Protein AF-A0A7X7BFP9-F1 (afdb_monomer_lite)

Radius of gyration: 28.78 Å; chains: 1; bounding box: 60×106×55 Å

pLDDT: mean 71.13, std 17.71, range [23.06, 93.94]

Sequence (339 aa):
MKKYRIKKRRKAIKVNTIFFVILILLIAISIGYSFYSISLNINGNVKVETGKSIAYWKKISQWDNEGIYYYQIELTVNNLDGNISNWDLAIDVPPYLSQANTQAWGSSENTVDEYNSFDRLNMKSYGWNGTVANEGNLQQTIIFAFTQNVDFKLLHVFLNDKLTKKIVELKDGENLEEKIEGNKDPEENVISNVVNSVENNQNTSGEIIPDEPIPENSNSETTWKITNEWINNTEYGCAIELKINNLDGNISNWTISLDVPLSLNKDSIDAWGSSSTTVEEHNTFYRVTITSYSWNGTVANGAELTQSLNLRFTDPDVNFNIYNILFNGKKIIEPTKTT

Foldseek 3Di:
DDDDDDDDDDPDDDVVNVVVVVVVVVVVVVVVVCVVPDQPCPDDDDRQAAFAKEKEKEWDDWDDDPQKIKTKMKIKIFAQRFKWQKKKKKWWKAAQWDQVPKDKPQFPDWDWDGDPGTIMTIGIHDNVRGIAGNRGIDIIIIMTIGSHDDPIDTPWMDIPSHTYPYYHYDDPPDDPVVVSVVSPDDPDDPDDDDDDDDDDDDDDDDDDPPPDPPFAAFPKAKEKEFPDWDFDPFKTKTKMKIKIFHARAKWQKKKKKWWKAPQWPQVDKDKPQFPDWDWDDDPGTIIIMTIHDNVPRIDGRRGMDIIMMMIMGRDRPDPIDTPWMDMPRHTYPDHHYDD

Structure (mmCIF, N/CA/C/O backbone):
data_AF-A0A7X7BFP9-F1
#
_entry.id   AF-A0A7X7BFP9-F1
#
loop_
_atom_site.group_PDB
_atom_site.id
_atom_site.type_symbol
_atom_site.label_atom_id
_atom_site.label_alt_id
_atom_site.label_comp_id
_atom_site.label_asym_id
_atom_site.label_entity_id
_atom_site.label_seq_id
_atom_site.pdbx_PDB_ins_code
_atom_site.Cartn_x
_atom_site.Cartn_y
_atom_site.Cartn_z
_atom_site.occupancy
_atom_site.B_iso_or_equiv
_atom_site.auth_seq_id
_atom_site.auth_comp_id
_atom_site.auth_asym_id
_atom_site.auth_atom_id
_atom_site.pdbx_PDB_model_num
ATOM 1 N N . MET A 1 1 ? 20.100 79.274 -26.311 1.00 44.31 1 MET A N 1
ATOM 2 C CA . MET A 1 1 ? 19.447 78.176 -25.555 1.00 44.31 1 MET A CA 1
ATOM 3 C C . MET A 1 1 ? 17.927 78.270 -25.697 1.00 44.31 1 MET A C 1
ATOM 5 O O . MET A 1 1 ? 17.341 79.201 -25.159 1.00 44.31 1 MET A O 1
ATOM 9 N N . LYS A 1 2 ? 17.275 77.357 -26.434 1.00 40.78 2 LYS A N 1
ATOM 10 C CA . LYS A 1 2 ? 15.801 77.287 -26.534 1.00 40.78 2 LYS A CA 1
ATOM 11 C C . LYS A 1 2 ? 15.263 76.309 -25.478 1.00 40.78 2 LYS A C 1
ATOM 13 O O . LYS A 1 2 ? 15.585 75.128 -25.528 1.00 40.78 2 LYS A O 1
ATOM 18 N N . LYS A 1 3 ? 14.460 76.796 -24.524 1.00 46.22 3 LYS A N 1
ATOM 19 C CA . LYS A 1 3 ? 13.755 75.966 -23.527 1.00 46.22 3 LYS A CA 1
ATOM 20 C C . LYS A 1 3 ? 12.464 75.413 -24.141 1.00 46.22 3 LYS A C 1
ATOM 22 O O . LYS A 1 3 ? 11.530 76.174 -24.380 1.00 46.22 3 LYS A O 1
ATOM 27 N N . TYR A 1 4 ? 12.388 74.102 -24.359 1.00 49.38 4 TYR A N 1
ATOM 28 C CA . TYR A 1 4 ? 11.134 73.434 -24.714 1.00 49.38 4 TYR A CA 1
ATOM 29 C C . TYR A 1 4 ? 10.287 73.209 -23.453 1.00 49.38 4 TYR A C 1
ATOM 31 O O . TYR A 1 4 ? 10.634 72.415 -22.583 1.00 49.38 4 TYR A O 1
ATOM 39 N N . ARG A 1 5 ? 9.160 73.923 -23.343 1.00 53.88 5 ARG A N 1
ATOM 40 C CA . ARG A 1 5 ? 8.102 73.645 -22.358 1.00 53.88 5 ARG A CA 1
ATOM 41 C C . ARG A 1 5 ? 7.178 72.564 -22.918 1.00 53.88 5 ARG A C 1
ATOM 43 O O . ARG A 1 5 ? 6.351 72.849 -23.781 1.00 53.88 5 ARG A O 1
ATOM 50 N N . ILE A 1 6 ? 7.272 71.344 -22.397 1.00 54.97 6 ILE A N 1
ATOM 51 C CA . ILE A 1 6 ? 6.299 70.283 -22.680 1.00 54.97 6 ILE A CA 1
ATOM 52 C C . ILE A 1 6 ? 5.045 70.549 -21.831 1.00 54.97 6 ILE A C 1
ATOM 54 O O . ILE A 1 6 ? 5.035 70.351 -20.618 1.00 54.97 6 ILE A O 1
ATOM 58 N N . LYS A 1 7 ? 3.973 71.042 -22.466 1.00 51.28 7 LYS A N 1
ATOM 59 C CA . LYS A 1 7 ? 2.640 71.172 -21.853 1.00 51.28 7 LYS A CA 1
ATOM 60 C C . LYS A 1 7 ? 2.037 69.776 -21.649 1.00 51.28 7 LYS A C 1
ATOM 62 O O . LYS A 1 7 ? 1.631 69.130 -22.612 1.00 51.28 7 LYS A O 1
ATOM 67 N N . LYS A 1 8 ? 1.921 69.332 -20.394 1.00 53.66 8 LYS A N 1
ATOM 68 C CA . LYS A 1 8 ? 1.210 68.101 -20.006 1.00 53.66 8 LYS A CA 1
ATOM 69 C C . LYS A 1 8 ? -0.303 68.304 -20.215 1.00 53.66 8 LYS A C 1
ATOM 71 O O . LYS A 1 8 ? -0.971 68.912 -19.383 1.00 53.66 8 LYS A O 1
ATOM 76 N N . ARG A 1 9 ? -0.859 67.842 -21.341 1.00 53.28 9 ARG A N 1
ATOM 77 C CA . ARG A 1 9 ? -2.318 67.808 -21.563 1.00 53.28 9 ARG A CA 1
ATOM 78 C C . ARG A 1 9 ? -2.900 66.600 -20.821 1.00 53.28 9 ARG A C 1
ATOM 80 O O . ARG A 1 9 ? -2.737 65.474 -21.279 1.00 53.28 9 ARG A O 1
ATOM 87 N N . ARG A 1 10 ? -3.587 66.815 -19.694 1.00 53.34 10 ARG A N 1
ATOM 88 C CA . ARG A 1 10 ? -4.456 65.784 -19.102 1.00 53.34 10 ARG A CA 1
ATOM 89 C C . ARG A 1 10 ? -5.719 65.703 -19.963 1.00 53.34 10 ARG A C 1
ATOM 91 O O . ARG A 1 10 ? -6.498 66.651 -19.987 1.00 53.34 10 ARG A O 1
ATOM 98 N N . LYS A 1 11 ? -5.885 64.625 -20.737 1.00 57.94 11 LYS A N 1
ATOM 99 C CA . LYS A 1 11 ? -7.136 64.369 -21.467 1.00 57.94 11 LYS A CA 1
ATOM 100 C C . LYS A 1 11 ? -8.214 64.027 -20.436 1.00 57.94 11 LYS A C 1
ATOM 102 O O . LYS A 1 11 ? -8.036 63.088 -19.668 1.00 57.94 11 LYS A O 1
ATOM 107 N N . ALA A 1 12 ? -9.294 64.805 -20.407 1.00 59.75 12 ALA A N 1
ATOM 108 C CA . ALA A 1 12 ? -10.466 64.498 -19.598 1.00 59.75 12 ALA A CA 1
ATOM 109 C C . ALA A 1 12 ? -11.085 63.190 -20.109 1.00 59.75 12 ALA A C 1
ATOM 111 O O . ALA A 1 12 ? -11.453 63.087 -21.281 1.00 59.75 12 ALA A O 1
ATOM 112 N N . ILE A 1 13 ? -11.135 62.178 -19.248 1.00 61.59 13 ILE A N 1
ATOM 113 C CA . ILE A 1 13 ? -11.772 60.899 -19.554 1.00 61.59 13 ILE A CA 1
ATOM 114 C C . ILE A 1 13 ? -13.282 61.142 -19.521 1.00 61.59 13 ILE A C 1
ATOM 116 O O . ILE A 1 13 ? -13.805 61.692 -18.553 1.00 61.59 13 ILE A O 1
ATOM 120 N N . LYS A 1 14 ? -13.983 60.792 -20.603 1.00 70.25 14 LYS A N 1
ATOM 121 C CA . LYS A 1 14 ? -15.441 60.937 -20.670 1.00 70.25 14 LYS A CA 1
ATOM 122 C C . LYS A 1 14 ? -16.078 59.980 -19.660 1.00 70.25 14 LYS A C 1
ATOM 124 O O . LYS A 1 14 ? -15.655 58.833 -19.563 1.00 70.25 14 LYS A O 1
ATOM 129 N N . VAL A 1 15 ? -17.116 60.430 -18.955 1.00 70.06 15 VAL A N 1
ATOM 130 C CA . VAL A 1 15 ? -17.835 59.637 -17.935 1.00 70.06 15 VAL A CA 1
ATOM 131 C C . VAL A 1 15 ? -18.288 58.276 -18.484 1.00 70.06 15 VAL A C 1
ATOM 133 O O . VAL A 1 15 ? -18.148 57.266 -17.804 1.00 70.06 15 VAL A O 1
ATOM 136 N N . ASN A 1 16 ? -18.691 58.213 -19.757 1.00 69.94 16 ASN A N 1
ATOM 137 C CA . ASN A 1 16 ? -19.052 56.955 -20.423 1.00 69.94 16 ASN A CA 1
ATOM 138 C C . ASN A 1 16 ? -17.891 55.952 -20.493 1.00 69.94 16 ASN A C 1
ATOM 140 O O . ASN A 1 16 ? -18.117 54.752 -20.410 1.00 69.94 16 ASN A O 1
ATOM 144 N N . THR A 1 17 ? -16.647 56.423 -20.617 1.00 74.69 17 THR A N 1
ATOM 145 C CA . THR A 1 17 ? -15.458 55.561 -20.596 1.00 74.69 17 THR A CA 1
ATOM 146 C C . THR A 1 17 ? -15.228 54.983 -19.202 1.00 74.69 17 THR A C 1
ATOM 148 O O . THR A 1 17 ? -14.877 53.817 -19.085 1.00 74.69 17 THR A O 1
ATOM 151 N N . ILE A 1 18 ? -15.483 55.763 -18.146 1.00 76.12 18 ILE A N 1
ATOM 152 C CA . ILE A 1 18 ? -15.396 55.282 -16.758 1.00 76.12 18 ILE A CA 1
ATOM 153 C C . ILE A 1 18 ? -16.467 54.212 -16.510 1.00 76.12 18 ILE A C 1
ATOM 155 O O . ILE A 1 18 ? -16.159 53.151 -15.975 1.00 76.12 18 ILE A O 1
ATOM 159 N N . PHE A 1 19 ? -17.697 54.449 -16.973 1.00 77.25 19 PHE A N 1
ATOM 160 C CA . PHE A 1 19 ? -18.800 53.495 -16.838 1.00 77.25 19 PHE A CA 1
ATOM 161 C C . PHE A 1 19 ? -18.515 52.171 -17.560 1.00 77.25 19 PHE A C 1
ATOM 163 O O . PHE A 1 19 ? -18.773 51.100 -17.021 1.00 77.25 19 PHE A O 1
ATOM 170 N N . PHE A 1 20 ? -17.916 52.240 -18.753 1.00 81.00 20 PHE A N 1
ATOM 171 C CA . PHE A 1 20 ? -17.548 51.056 -19.530 1.00 81.00 20 PHE A CA 1
ATOM 172 C C . PHE A 1 20 ? -16.447 50.231 -18.848 1.00 81.00 20 PHE A C 1
ATOM 174 O O . PHE A 1 20 ? -16.517 49.006 -18.827 1.00 81.00 20 PHE A O 1
ATOM 181 N N . VAL A 1 21 ? -15.457 50.893 -18.239 1.00 81.69 21 VAL A N 1
ATOM 182 C CA . VAL A 1 21 ? -14.390 50.217 -17.482 1.00 81.69 21 VAL A CA 1
ATOM 183 C C . VAL A 1 21 ? -14.948 49.535 -16.230 1.00 81.69 21 VAL A C 1
ATOM 185 O O . VAL A 1 21 ? -14.597 48.389 -15.965 1.00 81.69 21 VAL A O 1
ATOM 188 N N . ILE A 1 22 ? -15.850 50.194 -15.495 1.00 83.12 22 ILE A N 1
ATOM 189 C CA . ILE A 1 22 ? -16.506 49.600 -14.318 1.00 83.12 22 ILE A CA 1
ATOM 190 C C . ILE A 1 22 ? -17.370 48.403 -14.727 1.00 83.12 22 ILE A C 1
ATOM 192 O O . ILE A 1 22 ? -17.334 47.374 -14.062 1.00 83.12 22 ILE A O 1
ATOM 196 N N . LEU A 1 23 ? -18.102 48.498 -15.840 1.00 84.75 23 LEU A N 1
ATOM 197 C CA . LEU A 1 23 ? -18.917 47.395 -16.347 1.00 84.75 23 LEU A CA 1
ATOM 198 C C . LEU A 1 23 ? -18.061 46.174 -16.715 1.00 84.75 23 LEU A C 1
ATOM 200 O O . LEU A 1 23 ? -18.401 45.061 -16.330 1.00 84.75 23 LEU A O 1
ATOM 204 N N . ILE A 1 24 ? -16.931 46.378 -17.402 1.00 84.00 24 ILE A N 1
ATOM 205 C CA . ILE A 1 24 ? -15.986 45.294 -17.711 1.00 84.00 24 ILE A CA 1
ATOM 206 C C . ILE A 1 24 ? -15.427 44.683 -16.423 1.00 84.00 24 ILE A C 1
ATOM 208 O O . ILE A 1 24 ? -15.337 43.462 -16.326 1.00 84.00 24 ILE A O 1
ATOM 212 N N . LEU A 1 25 ? -15.097 45.506 -15.422 1.00 80.56 25 LEU A N 1
ATOM 213 C CA . LEU A 1 25 ? -14.600 45.026 -14.133 1.00 80.56 25 LEU A CA 1
ATOM 214 C C . LEU A 1 25 ? -15.654 44.179 -13.404 1.00 80.56 25 LEU A C 1
ATOM 216 O O . LEU A 1 25 ? -15.332 43.112 -12.899 1.00 80.56 25 LEU A O 1
ATOM 220 N N . LEU A 1 26 ? -16.917 44.613 -13.389 1.00 80.25 26 LEU A N 1
ATOM 221 C CA . LEU A 1 26 ? -18.018 43.872 -12.766 1.00 80.25 26 LEU A CA 1
ATOM 222 C C . LEU A 1 26 ? -18.322 42.563 -13.501 1.00 80.25 26 LEU A C 1
ATOM 224 O O . LEU A 1 26 ? -18.585 41.554 -12.854 1.00 80.25 26 LEU A O 1
ATOM 228 N N . ILE A 1 27 ? -18.240 42.552 -14.834 1.00 78.88 27 ILE A N 1
ATOM 229 C CA . ILE A 1 27 ? -18.364 41.324 -15.630 1.00 78.88 27 ILE A CA 1
ATOM 230 C C . ILE A 1 27 ? -17.194 40.381 -15.331 1.00 78.88 27 ILE A C 1
ATOM 232 O O . ILE A 1 27 ? -17.420 39.197 -15.117 1.00 78.88 27 ILE A O 1
ATOM 236 N N . ALA A 1 28 ? -15.963 40.891 -15.247 1.00 72.06 28 ALA A N 1
ATOM 237 C CA . ALA A 1 28 ? -14.789 40.089 -14.912 1.00 72.06 28 ALA A CA 1
ATOM 238 C C . ALA A 1 28 ? -14.864 39.517 -13.488 1.00 72.06 28 ALA A C 1
ATOM 240 O O . ALA A 1 28 ? -14.528 38.354 -13.288 1.00 72.06 28 ALA A O 1
ATOM 241 N N . ILE A 1 29 ? -15.355 40.296 -12.517 1.00 70.12 29 ILE A N 1
ATOM 242 C CA . ILE A 1 29 ? -15.601 39.828 -11.147 1.00 70.12 29 ILE A CA 1
ATOM 243 C C . ILE A 1 29 ? -16.717 38.784 -11.136 1.00 70.12 29 ILE A C 1
ATOM 245 O O . ILE A 1 29 ? -16.555 37.764 -10.488 1.00 70.12 29 ILE A O 1
ATOM 249 N N . SER A 1 30 ? -17.814 38.991 -11.870 1.00 67.06 30 SER A N 1
ATOM 250 C CA . SER A 1 30 ? -18.934 38.042 -11.954 1.00 67.06 30 SER A CA 1
ATOM 251 C C . SER A 1 30 ? -18.519 36.710 -12.588 1.00 67.06 30 SER A C 1
ATOM 253 O O . SER A 1 30 ? -18.798 35.646 -12.041 1.00 67.06 30 SER A O 1
ATOM 255 N N . ILE A 1 31 ? -17.769 36.764 -13.694 1.00 65.00 31 ILE A N 1
ATOM 256 C CA . ILE A 1 31 ? -17.164 35.585 -14.321 1.00 65.00 31 ILE A CA 1
ATOM 257 C C . ILE A 1 31 ? -16.191 34.929 -13.335 1.00 65.00 31 ILE A C 1
ATOM 259 O O . ILE A 1 31 ? -16.302 33.738 -13.080 1.00 65.00 31 ILE A O 1
ATOM 263 N N . GLY A 1 32 ? -15.300 35.696 -12.704 1.00 47.69 32 GLY A N 1
ATOM 264 C CA . GLY A 1 32 ? -14.373 35.191 -11.689 1.00 47.69 32 GLY A CA 1
ATOM 265 C C . GLY A 1 32 ? -15.072 34.534 -10.495 1.00 47.69 32 GLY A C 1
ATOM 266 O O . GLY A 1 32 ? -14.617 33.497 -10.032 1.00 47.69 32 GLY A O 1
ATOM 267 N N . TYR A 1 33 ? -16.208 35.072 -10.042 1.00 49.44 33 TYR A N 1
ATOM 268 C CA . TYR A 1 33 ? -17.021 34.501 -8.964 1.00 49.44 33 TYR A CA 1
ATOM 269 C C . TYR A 1 33 ? -17.726 33.218 -9.407 1.00 49.44 33 TYR A C 1
ATOM 271 O O . TYR A 1 33 ? -17.754 32.254 -8.652 1.00 49.44 33 TYR A O 1
ATOM 279 N N . SER A 1 34 ? -18.207 33.162 -10.654 1.00 44.59 34 SER A N 1
ATOM 280 C CA . SER A 1 34 ? -18.684 31.926 -11.287 1.00 44.59 34 SER A CA 1
ATOM 281 C C . SER A 1 34 ? -17.579 30.872 -11.401 1.00 44.59 34 SER A C 1
ATOM 283 O O . SER A 1 34 ? -17.895 29.686 -11.366 1.00 44.59 34 SER A O 1
ATOM 285 N N . PHE A 1 35 ? -16.311 31.287 -11.531 1.00 43.41 35 PHE A N 1
ATOM 286 C CA . PHE A 1 35 ? -15.152 30.393 -11.478 1.00 43.41 35 PHE A CA 1
ATOM 287 C C . PHE A 1 35 ? -14.709 30.058 -10.029 1.00 43.41 35 PHE A C 1
ATOM 289 O O . PHE A 1 35 ? -14.037 29.060 -9.794 1.00 43.41 35 PHE A O 1
ATOM 296 N N . TYR A 1 36 ? -15.104 30.846 -9.028 1.00 38.69 36 TYR A N 1
ATOM 297 C CA . TYR A 1 36 ? -14.826 30.558 -7.615 1.00 38.69 36 TYR A CA 1
ATOM 298 C C . TYR A 1 36 ? -15.896 29.650 -6.991 1.00 38.69 36 TYR A C 1
ATOM 300 O O . TYR A 1 36 ? -15.607 28.864 -6.097 1.00 38.69 36 TYR A O 1
ATOM 308 N N . SER A 1 37 ? -17.129 29.711 -7.501 1.00 38.69 37 SER A N 1
ATOM 309 C CA . SER A 1 37 ? -18.232 28.822 -7.131 1.00 38.69 37 SER A CA 1
ATOM 310 C C . SER A 1 37 ? -18.364 27.615 -8.065 1.00 38.69 37 SER A C 1
ATOM 312 O O . SER A 1 37 ? -19.479 27.120 -8.242 1.00 38.69 37 SER A O 1
ATOM 314 N N . ILE A 1 38 ? -17.280 27.169 -8.716 1.00 39.34 38 ILE A N 1
ATOM 315 C CA . ILE A 1 38 ? -17.326 26.040 -9.659 1.00 39.34 38 ILE A CA 1
ATOM 316 C C . ILE A 1 38 ? -17.698 24.768 -8.906 1.00 39.34 38 ILE A C 1
ATOM 318 O O . ILE A 1 38 ? -16.864 24.038 -8.382 1.00 39.34 38 ILE A O 1
ATOM 322 N N . SER A 1 39 ? -18.993 24.487 -8.933 1.00 36.84 39 SER A N 1
ATOM 323 C CA . SER A 1 39 ? -19.498 23.165 -9.258 1.00 36.84 39 SER A CA 1
ATOM 324 C C . SER A 1 39 ? -18.949 22.838 -10.649 1.00 36.84 39 SER A C 1
ATOM 326 O O . SER A 1 39 ? -19.256 23.543 -11.615 1.00 36.84 39 SER A O 1
ATOM 328 N N . LEU A 1 40 ? -18.073 21.839 -10.750 1.00 40.22 40 LEU A N 1
ATOM 329 C CA . LEU A 1 40 ? -17.501 21.396 -12.020 1.00 40.22 40 LEU A CA 1
ATOM 330 C C . LEU A 1 40 ? -18.642 20.885 -12.904 1.00 40.22 40 LEU A C 1
ATOM 332 O O . LEU A 1 40 ? -19.166 19.792 -12.713 1.00 40.22 40 LEU A O 1
ATOM 336 N N . ASN A 1 41 ? -19.077 21.727 -13.842 1.00 38.03 41 ASN A N 1
ATOM 337 C CA . ASN A 1 41 ? -20.114 21.405 -14.813 1.00 38.03 41 ASN A CA 1
ATOM 338 C C . ASN A 1 41 ? -19.484 20.563 -15.929 1.00 38.03 41 ASN A C 1
ATOM 340 O O . ASN A 1 41 ? -19.189 21.057 -17.018 1.00 38.03 41 ASN A O 1
ATOM 344 N N . ILE A 1 42 ? -19.210 19.299 -15.616 1.00 41.47 42 ILE A N 1
ATOM 345 C CA . ILE A 1 42 ? -18.795 18.296 -16.591 1.00 41.47 42 ILE A CA 1
ATOM 346 C C . ILE A 1 42 ? -20.081 17.817 -17.277 1.00 41.47 42 ILE A C 1
ATOM 348 O O . ILE A 1 42 ? -20.863 17.083 -16.689 1.00 41.47 42 ILE A O 1
ATOM 352 N N . ASN A 1 43 ? -20.315 18.284 -18.508 1.00 36.28 43 ASN A N 1
ATOM 353 C CA . ASN A 1 43 ? -21.390 17.853 -19.412 1.00 36.28 43 ASN A CA 1
ATOM 354 C C . ASN A 1 43 ? -22.827 17.883 -18.851 1.00 36.28 43 ASN A C 1
ATOM 356 O O . ASN A 1 43 ? -23.374 16.863 -18.457 1.00 36.28 43 ASN A O 1
ATOM 360 N N . GLY A 1 44 ? -23.501 19.032 -18.974 1.00 35.97 44 GLY A N 1
ATOM 361 C CA . GLY A 1 44 ? -24.964 19.086 -19.085 1.00 35.97 44 GLY A CA 1
ATOM 362 C C . GLY A 1 44 ? -25.746 18.605 -17.854 1.00 35.97 44 GLY A C 1
ATOM 363 O O . GLY A 1 44 ? -26.067 17.434 -17.707 1.00 35.97 44 GLY A O 1
ATOM 364 N N . ASN A 1 45 ? -26.192 19.557 -17.033 1.00 36.19 45 ASN A N 1
ATOM 365 C CA . ASN A 1 45 ? -27.207 19.382 -15.981 1.00 36.19 45 ASN A CA 1
ATOM 366 C C . ASN A 1 45 ? -26.872 18.499 -14.766 1.00 36.19 45 ASN A C 1
ATOM 368 O O . ASN A 1 45 ? -27.742 18.351 -13.907 1.00 36.19 45 ASN A O 1
ATOM 372 N N . VAL A 1 46 ? -25.645 18.006 -14.595 1.00 39.53 46 VAL A N 1
ATOM 373 C CA . VAL A 1 46 ? -25.254 17.338 -13.342 1.00 39.53 46 VAL A CA 1
ATOM 374 C C . VAL A 1 46 ? -24.531 18.336 -12.436 1.00 39.53 46 VAL A C 1
ATOM 376 O O . VAL A 1 46 ? -23.396 18.732 -12.689 1.00 39.53 46 VAL A O 1
ATOM 379 N N . LYS A 1 47 ? -25.209 18.793 -11.377 1.00 48.81 47 LYS A N 1
ATOM 380 C CA . LYS A 1 47 ? -24.553 19.530 -10.290 1.00 48.81 47 LYS A CA 1
ATOM 381 C C . LYS A 1 47 ? -23.730 18.534 -9.479 1.00 48.81 47 LYS A C 1
ATOM 383 O O . LYS A 1 47 ? -24.303 17.754 -8.728 1.00 48.81 47 LYS A O 1
ATOM 388 N N . VAL A 1 48 ? -22.413 18.572 -9.637 1.00 53.66 48 VAL A N 1
ATOM 389 C CA . VAL A 1 48 ? -21.487 17.840 -8.769 1.00 53.66 48 VAL A CA 1
ATOM 390 C C . VAL A 1 48 ? -21.370 18.592 -7.443 1.00 53.66 48 VAL A C 1
ATOM 392 O O . VAL A 1 48 ? -21.089 19.793 -7.435 1.00 53.66 48 VAL A O 1
ATOM 395 N N . GLU A 1 49 ? -21.616 17.903 -6.331 1.00 67.56 49 GLU A N 1
ATOM 396 C CA . GLU A 1 49 ? -21.419 18.447 -4.987 1.00 67.56 49 GLU A CA 1
ATOM 397 C C . GLU A 1 49 ? -19.925 18.421 -4.634 1.00 67.56 49 GLU A C 1
ATOM 399 O O . GLU A 1 49 ? -19.251 17.408 -4.819 1.00 67.56 49 GLU A O 1
ATOM 404 N N . THR A 1 50 ? -19.394 19.535 -4.128 1.00 69.00 50 THR A N 1
ATOM 405 C CA . THR A 1 50 ? -18.021 19.595 -3.609 1.00 69.00 50 THR A CA 1
ATOM 406 C C . THR A 1 50 ? -18.037 19.263 -2.119 1.00 69.00 50 THR A C 1
ATOM 408 O O . THR A 1 50 ? -18.726 19.930 -1.346 1.00 69.00 50 THR A O 1
ATOM 411 N N . GLY A 1 51 ? -17.282 18.241 -1.721 1.00 70.94 51 GLY A N 1
ATOM 412 C CA . GLY A 1 51 ? -17.060 17.875 -0.323 1.00 70.94 51 GLY A CA 1
ATOM 413 C C . GLY A 1 51 ? -16.013 18.760 0.359 1.00 70.94 51 GLY A C 1
ATOM 414 O O . GLY A 1 51 ? -15.411 19.651 -0.245 1.00 70.94 51 GLY A O 1
ATOM 415 N N . LYS A 1 52 ? -15.774 18.512 1.643 1.00 76.88 52 LYS A N 1
ATOM 416 C CA . LYS A 1 52 ? -14.714 19.140 2.445 1.00 76.88 52 LYS A CA 1
ATOM 417 C C . LYS A 1 52 ? -13.376 18.418 2.318 1.00 76.88 52 LYS A C 1
ATOM 419 O O . LYS A 1 52 ? -12.347 19.011 2.627 1.00 76.88 52 LYS A O 1
ATOM 424 N N . SER A 1 53 ? -13.401 17.169 1.867 1.00 79.62 53 SER A N 1
ATOM 425 C CA . SER A 1 53 ? -12.236 16.288 1.786 1.00 79.62 53 SER A CA 1
ATOM 426 C C . SER A 1 53 ? -11.116 16.839 0.892 1.00 79.62 53 SER A C 1
ATOM 428 O O . SER A 1 53 ? -11.381 17.512 -0.108 1.00 79.62 53 SER A O 1
ATOM 430 N N . ILE A 1 54 ? -9.860 16.538 1.231 1.00 77.56 54 ILE A N 1
ATOM 431 C CA . ILE A 1 54 ? -8.663 16.970 0.486 1.00 77.56 54 ILE A CA 1
ATOM 432 C C . ILE A 1 54 ? -7.891 15.737 0.022 1.00 77.56 54 ILE A C 1
ATOM 434 O O . ILE A 1 54 ? -7.626 14.838 0.817 1.00 77.56 54 ILE A O 1
ATOM 438 N N . ALA A 1 55 ? -7.510 15.708 -1.254 1.00 80.50 55 ALA A N 1
ATOM 439 C CA . ALA A 1 55 ? -6.665 14.668 -1.822 1.00 80.50 55 ALA A CA 1
ATOM 440 C C . ALA A 1 55 ? -5.200 15.117 -1.848 1.00 80.50 55 ALA A C 1
ATOM 442 O O . ALA A 1 55 ? -4.874 16.178 -2.378 1.00 80.50 55 ALA A O 1
ATOM 443 N N . TYR A 1 56 ? -4.313 14.286 -1.322 1.00 86.00 56 TYR A N 1
ATOM 444 C CA . TYR A 1 56 ? -2.865 14.422 -1.398 1.00 86.00 56 TYR A CA 1
ATOM 445 C C . TYR A 1 56 ? -2.331 13.265 -2.218 1.00 86.00 56 TYR A C 1
ATOM 447 O O . TYR A 1 56 ? -2.714 12.127 -1.969 1.00 86.00 56 TYR A O 1
ATOM 455 N N . TRP A 1 57 ? -1.453 13.521 -3.177 1.00 87.19 57 TRP A N 1
ATOM 456 C CA . TRP A 1 57 ? -0.860 12.441 -3.951 1.00 87.19 57 TRP A CA 1
ATOM 457 C C . TRP A 1 57 ? 0.628 12.648 -4.154 1.00 87.19 57 TRP A C 1
ATOM 459 O O . TRP A 1 57 ? 1.104 13.778 -4.247 1.00 87.19 57 TRP A O 1
ATOM 469 N N . LYS A 1 58 ? 1.355 11.540 -4.237 1.00 85.75 58 LYS A N 1
ATOM 470 C CA . LYS A 1 58 ? 2.783 11.513 -4.520 1.00 85.75 58 LYS A CA 1
ATOM 471 C C . LYS A 1 58 ? 3.049 10.523 -5.642 1.00 85.75 58 LYS A C 1
ATOM 473 O O . LYS A 1 58 ? 2.554 9.397 -5.605 1.00 85.75 58 LYS A O 1
ATOM 478 N N . LYS A 1 59 ? 3.869 10.916 -6.617 1.00 83.50 59 LYS A N 1
ATOM 479 C CA . LYS A 1 59 ? 4.438 9.966 -7.577 1.00 83.50 59 LYS A CA 1
ATOM 480 C C . LYS A 1 59 ? 5.532 9.149 -6.893 1.00 83.50 59 LYS A C 1
ATOM 482 O O . LYS A 1 59 ? 6.483 9.719 -6.369 1.00 83.50 59 LYS A O 1
ATOM 487 N N . ILE A 1 60 ? 5.391 7.830 -6.922 1.00 82.81 60 ILE A N 1
ATOM 488 C CA . ILE A 1 60 ? 6.358 6.888 -6.353 1.00 82.81 60 ILE A CA 1
ATOM 489 C C . ILE A 1 60 ? 7.378 6.489 -7.412 1.00 82.81 60 ILE A C 1
ATOM 491 O O . ILE A 1 60 ? 8.581 6.592 -7.198 1.00 82.81 60 ILE A O 1
ATOM 495 N N . SER A 1 61 ? 6.899 6.076 -8.582 1.00 79.50 61 SER A N 1
ATOM 496 C CA . SER A 1 61 ? 7.758 5.616 -9.666 1.00 79.50 61 SER A CA 1
ATOM 497 C C . SER A 1 61 ? 7.089 5.811 -11.026 1.00 79.50 61 SER A C 1
ATOM 499 O O . SER A 1 61 ? 5.881 6.047 -11.135 1.00 79.50 61 SER A O 1
ATOM 501 N N . GLN A 1 62 ? 7.909 5.763 -12.073 1.00 82.56 62 GLN A N 1
ATOM 502 C CA . GLN A 1 62 ? 7.480 5.818 -13.464 1.00 82.56 62 GLN A CA 1
ATOM 503 C C . GLN A 1 62 ? 8.373 4.892 -14.286 1.00 82.56 62 GLN A C 1
ATOM 505 O O . GLN A 1 62 ? 9.598 4.962 -14.167 1.00 82.56 62 GLN A O 1
ATOM 510 N N . TRP A 1 63 ? 7.775 4.052 -15.126 1.00 83.19 63 TRP A N 1
ATOM 511 C CA . TRP A 1 63 ? 8.512 3.161 -16.022 1.00 83.19 63 TRP A CA 1
ATOM 512 C C . TRP A 1 63 ? 7.767 2.947 -17.341 1.00 83.19 63 TRP A C 1
ATOM 514 O O . TRP A 1 63 ? 6.593 3.285 -17.476 1.00 83.19 63 TRP A O 1
ATOM 524 N N . ASP A 1 64 ? 8.475 2.411 -18.327 1.00 84.38 64 ASP A N 1
ATOM 525 C CA . ASP A 1 64 ? 7.936 1.991 -19.622 1.00 84.38 64 ASP A CA 1
ATOM 526 C C . ASP A 1 64 ? 8.120 0.475 -19.728 1.00 84.38 64 ASP A C 1
ATOM 528 O O . ASP A 1 64 ? 9.187 -0.044 -19.386 1.00 84.38 64 ASP A O 1
ATOM 532 N N . ASN A 1 65 ? 7.082 -0.231 -20.165 1.00 75.06 65 ASN A N 1
ATOM 533 C CA . ASN A 1 65 ? 7.181 -1.626 -20.561 1.00 75.06 65 ASN A CA 1
ATOM 534 C C . ASN A 1 65 ? 6.437 -1.830 -21.883 1.00 75.06 65 ASN A C 1
ATOM 536 O O . ASN A 1 65 ? 5.220 -1.660 -21.950 1.00 75.06 65 ASN A O 1
ATOM 540 N N . GLU A 1 66 ? 7.179 -2.195 -22.930 1.00 83.62 66 GLU A N 1
ATOM 541 C CA . GLU A 1 66 ? 6.649 -2.499 -24.267 1.00 83.62 66 GLU A CA 1
ATOM 542 C C . GLU A 1 66 ? 5.750 -1.392 -24.868 1.00 83.62 66 GLU A C 1
ATOM 544 O O . GLU A 1 66 ? 4.818 -1.675 -25.620 1.00 83.62 66 GLU A O 1
ATOM 549 N N . GLY A 1 67 ? 6.037 -0.115 -24.578 1.00 77.00 67 GLY A N 1
ATOM 550 C CA . GLY A 1 67 ? 5.268 1.022 -25.098 1.00 77.00 67 GLY A CA 1
ATOM 551 C C . GLY A 1 67 ? 4.019 1.362 -24.281 1.00 77.00 67 GLY A C 1
ATOM 552 O O . GLY A 1 67 ? 3.207 2.179 -24.721 1.00 77.00 67 GLY A O 1
ATOM 553 N N . ILE A 1 68 ? 3.866 0.758 -23.099 1.00 75.50 68 ILE A N 1
ATOM 554 C CA . ILE A 1 68 ? 2.909 1.166 -22.071 1.00 75.50 68 ILE A CA 1
ATOM 555 C C . ILE A 1 68 ? 3.660 1.942 -20.985 1.00 75.50 68 ILE A C 1
ATOM 557 O O . ILE A 1 68 ? 4.649 1.464 -20.429 1.00 75.50 68 ILE A O 1
ATOM 561 N N . TYR A 1 69 ? 3.163 3.133 -20.662 1.00 79.12 69 TYR A N 1
ATOM 562 C CA . TYR A 1 69 ? 3.757 4.048 -19.690 1.00 79.12 69 TYR A CA 1
ATOM 563 C C . TYR A 1 69 ? 3.055 3.915 -18.344 1.00 79.12 69 TYR A C 1
ATOM 565 O O . TYR A 1 69 ? 1.864 4.204 -18.226 1.00 79.12 69 TYR A O 1
ATOM 573 N N . TYR A 1 70 ? 3.791 3.492 -17.326 1.00 80.06 70 TYR A N 1
ATOM 574 C CA . TYR A 1 70 ? 3.266 3.229 -15.996 1.00 80.06 70 TYR A CA 1
ATOM 575 C C . TYR A 1 70 ? 3.640 4.339 -15.018 1.00 80.06 70 TYR A C 1
ATOM 577 O O . TYR A 1 70 ? 4.778 4.813 -15.004 1.00 80.06 70 TYR A O 1
ATOM 585 N N . TYR A 1 71 ? 2.682 4.713 -14.172 1.00 81.25 71 TYR A N 1
ATOM 586 C CA . TYR A 1 71 ? 2.846 5.682 -13.093 1.00 81.25 71 TYR A CA 1
ATOM 587 C C . TYR A 1 71 ? 2.286 5.077 -11.814 1.00 81.25 71 TYR A C 1
ATOM 589 O O . TYR A 1 71 ? 1.073 4.895 -11.692 1.00 81.25 71 TYR A O 1
ATOM 597 N N . GLN A 1 72 ? 3.165 4.779 -10.862 1.00 84.44 72 GLN A N 1
ATOM 598 C CA . GLN A 1 72 ? 2.752 4.382 -9.523 1.00 84.44 72 GLN A CA 1
ATOM 599 C C . GLN A 1 72 ? 2.632 5.626 -8.655 1.00 84.44 72 GLN A C 1
ATOM 601 O O . GLN A 1 72 ? 3.570 6.424 -8.557 1.00 84.44 72 GLN A O 1
ATOM 606 N N . ILE A 1 73 ? 1.485 5.773 -8.004 1.00 84.88 73 ILE A N 1
ATOM 607 C CA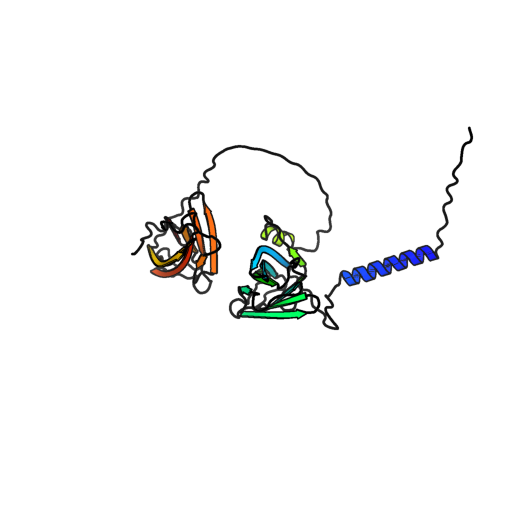 . ILE A 1 73 ? 1.232 6.844 -7.052 1.00 84.88 73 ILE A CA 1
ATOM 608 C C . ILE A 1 73 ? 0.773 6.297 -5.710 1.00 84.88 73 ILE A C 1
ATOM 610 O O . ILE A 1 73 ? 0.185 5.218 -5.619 1.00 84.88 73 ILE A O 1
ATOM 614 N N . GLU A 1 74 ? 0.982 7.108 -4.687 1.00 85.50 74 GLU A N 1
ATOM 615 C CA . GLU A 1 74 ? 0.277 7.012 -3.420 1.00 85.50 74 GLU A CA 1
ATOM 616 C C . GLU A 1 74 ? -0.723 8.166 -3.343 1.00 85.50 74 GLU A C 1
ATOM 618 O O . GLU A 1 74 ? -0.368 9.318 -3.601 1.00 85.50 74 GLU A O 1
ATOM 623 N N . LEU A 1 75 ? -1.975 7.857 -3.022 1.00 85.62 75 LEU A N 1
ATOM 624 C CA . LEU A 1 75 ? -3.065 8.810 -2.863 1.00 85.62 75 LEU A CA 1
ATOM 625 C C . LEU A 1 75 ? -3.610 8.703 -1.440 1.00 85.62 75 LEU A C 1
ATOM 627 O O . LEU A 1 75 ? -4.068 7.643 -1.027 1.00 85.62 75 LEU A O 1
ATOM 631 N N . THR A 1 76 ? -3.614 9.818 -0.719 1.00 86.69 76 THR A N 1
ATOM 632 C CA . THR A 1 76 ? -4.281 9.974 0.573 1.00 86.69 76 THR A CA 1
ATOM 633 C C . THR A 1 76 ? -5.448 10.943 0.425 1.00 86.69 76 THR A C 1
ATOM 635 O O . THR A 1 76 ? -5.247 12.116 0.123 1.00 86.69 76 THR A O 1
ATOM 638 N N . VAL A 1 77 ? -6.673 10.487 0.673 1.00 83.38 77 VAL A N 1
ATOM 639 C CA . VAL A 1 77 ? -7.852 11.352 0.783 1.00 83.38 77 VAL A CA 1
ATOM 640 C C . VAL A 1 77 ? -8.175 11.542 2.259 1.00 83.38 77 VAL A C 1
ATOM 642 O O . VAL A 1 77 ? -8.618 10.611 2.929 1.00 83.38 77 VAL A O 1
ATOM 645 N N . ASN A 1 78 ? -7.944 12.751 2.764 1.00 82.00 78 ASN A N 1
ATOM 646 C CA . ASN A 1 78 ? -8.345 13.137 4.111 1.00 82.00 78 ASN A CA 1
ATOM 647 C C . ASN A 1 78 ? -9.845 13.455 4.102 1.00 82.00 78 ASN A C 1
ATOM 649 O O . ASN A 1 78 ? -10.272 14.436 3.479 1.00 82.00 78 ASN A O 1
ATOM 653 N N . ASN A 1 79 ? -10.630 12.598 4.752 1.00 80.12 79 ASN A N 1
ATOM 654 C CA . ASN A 1 79 ? -12.079 12.680 4.792 1.00 80.12 79 ASN A CA 1
ATOM 655 C C . ASN A 1 79 ? -12.546 13.654 5.877 1.00 80.12 79 ASN A C 1
ATOM 657 O O . ASN A 1 79 ? -12.459 13.367 7.067 1.00 80.12 79 ASN A O 1
ATOM 661 N N . LEU A 1 80 ? -13.124 14.777 5.458 1.00 76.31 80 LEU A N 1
ATOM 662 C CA . LEU A 1 80 ? -13.672 15.802 6.357 1.00 76.31 80 LEU A CA 1
ATOM 663 C C . LEU A 1 80 ? -15.206 15.895 6.277 1.00 76.31 80 LEU A C 1
ATOM 665 O O . LEU A 1 80 ? -15.812 16.835 6.798 1.00 76.31 80 LEU A O 1
ATOM 669 N N . ASP A 1 81 ? -15.840 14.945 5.586 1.00 67.56 81 ASP A N 1
ATOM 670 C CA . ASP A 1 81 ? -17.271 14.943 5.271 1.00 67.56 81 ASP A CA 1
ATOM 671 C C . ASP A 1 81 ? -18.100 14.045 6.212 1.00 67.56 81 ASP A C 1
ATOM 673 O O . ASP A 1 81 ? -19.281 13.798 5.962 1.00 67.56 81 ASP A O 1
ATOM 677 N N . GLY A 1 82 ? -17.514 13.615 7.336 1.00 71.69 82 GLY A N 1
ATOM 678 C CA . GLY A 1 82 ? -18.137 12.716 8.310 1.00 71.69 82 GLY A CA 1
ATOM 679 C C . GLY A 1 82 ? -17.772 11.247 8.092 1.00 71.69 82 GLY A C 1
ATOM 680 O O . GLY A 1 82 ? -17.023 10.905 7.188 1.00 71.69 82 GLY A O 1
ATOM 681 N N . ASN A 1 83 ? -18.292 10.350 8.933 1.00 73.44 83 ASN A N 1
ATOM 682 C CA . ASN A 1 83 ? -18.014 8.917 8.797 1.00 73.44 83 ASN A CA 1
ATOM 683 C C . ASN A 1 83 ? -18.604 8.368 7.491 1.00 73.44 83 ASN A C 1
ATOM 685 O O . ASN A 1 83 ? -19.807 8.477 7.249 1.00 73.44 83 ASN A O 1
ATOM 689 N N . ILE A 1 84 ? -17.768 7.705 6.703 1.00 73.94 84 ILE A N 1
ATOM 690 C CA . ILE A 1 84 ? -18.149 6.981 5.494 1.00 73.94 84 ILE A CA 1
ATOM 691 C C . ILE A 1 84 ? -18.107 5.500 5.836 1.00 73.94 84 ILE A C 1
ATOM 693 O O . ILE A 1 84 ? -17.111 5.053 6.380 1.00 73.94 84 ILE A O 1
ATOM 697 N N . SER A 1 85 ? -19.171 4.742 5.574 1.00 68.69 85 SER A N 1
ATOM 698 C CA . SER A 1 85 ? -19.233 3.300 5.868 1.00 68.69 85 SER A CA 1
ATOM 699 C C . SER A 1 85 ? -18.736 2.424 4.720 1.00 68.69 85 SER A C 1
ATOM 701 O O . SER A 1 85 ? -18.215 1.344 4.987 1.00 68.69 85 SER A O 1
ATOM 703 N N . ASN A 1 86 ? -18.882 2.912 3.486 1.00 77.00 86 ASN A N 1
ATOM 704 C CA . ASN A 1 86 ? -18.310 2.376 2.255 1.00 77.00 86 ASN A CA 1
ATOM 705 C C . ASN A 1 86 ? -17.831 3.551 1.410 1.00 77.00 86 ASN A C 1
ATOM 707 O O . ASN A 1 86 ? -18.603 4.489 1.186 1.00 77.00 86 ASN A O 1
ATOM 711 N N . TRP A 1 87 ? -16.577 3.503 0.974 1.00 82.00 87 TRP A N 1
ATOM 712 C CA . TRP A 1 87 ? -16.024 4.503 0.077 1.00 82.00 87 TRP A CA 1
ATOM 713 C C . TRP A 1 87 ? -16.143 4.050 -1.381 1.00 82.00 87 TRP A C 1
ATOM 715 O O . TRP A 1 87 ? -15.912 2.881 -1.695 1.00 82.00 87 TRP A O 1
ATOM 725 N N . ASP A 1 88 ? -16.468 5.004 -2.242 1.00 85.81 88 ASP A N 1
ATOM 726 C CA . ASP A 1 88 ? -16.364 4.966 -3.692 1.00 85.81 88 ASP A CA 1
ATOM 727 C C . ASP A 1 88 ? -15.415 6.102 -4.083 1.00 85.81 88 ASP A C 1
ATOM 729 O O . ASP A 1 88 ? -15.654 7.271 -3.771 1.00 85.81 88 ASP A O 1
ATOM 733 N N . LEU A 1 89 ? -14.296 5.756 -4.708 1.00 87.12 89 LEU A N 1
ATOM 734 C CA . LEU A 1 89 ? -13.252 6.688 -5.108 1.00 87.12 89 LEU A CA 1
ATOM 735 C C . LEU A 1 89 ? -13.228 6.756 -6.632 1.00 87.12 89 LEU A C 1
ATOM 737 O O . LEU A 1 89 ? -13.057 5.734 -7.291 1.00 87.12 89 LEU A O 1
ATOM 741 N N . ALA A 1 90 ? -13.371 7.951 -7.198 1.00 85.56 90 ALA A N 1
ATOM 742 C CA . ALA A 1 90 ? -13.183 8.160 -8.630 1.00 85.56 90 ALA A CA 1
ATOM 743 C C . ALA A 1 90 ? -12.055 9.158 -8.882 1.00 85.56 90 ALA A C 1
ATOM 745 O O . ALA A 1 90 ? -11.939 10.165 -8.182 1.00 85.56 90 ALA A O 1
ATOM 746 N N . ILE A 1 91 ? -11.215 8.879 -9.873 1.00 86.56 91 ILE A N 1
ATOM 747 C CA . ILE A 1 91 ? -10.042 9.692 -10.193 1.00 86.56 91 ILE A CA 1
ATOM 748 C C . ILE A 1 91 ? -10.035 9.975 -11.688 1.00 86.56 91 ILE A C 1
ATOM 750 O O . ILE A 1 91 ? -9.951 9.049 -12.493 1.00 86.56 91 ILE A O 1
ATOM 754 N N . ASP A 1 92 ? -10.081 11.256 -12.044 1.00 80.19 92 ASP A N 1
ATOM 755 C CA . ASP A 1 92 ? -9.910 11.704 -13.423 1.00 80.19 92 ASP A CA 1
ATOM 756 C C . ASP A 1 92 ? -8.419 11.921 -13.706 1.00 80.19 92 ASP A C 1
ATOM 758 O O . ASP A 1 92 ? -7.734 12.663 -12.990 1.00 80.19 92 ASP A O 1
ATOM 762 N N . VAL A 1 93 ? -7.929 11.312 -14.781 1.00 80.00 93 VAL A N 1
ATOM 763 C CA . VAL A 1 93 ? -6.545 11.395 -15.270 1.00 80.00 93 VAL A CA 1
ATOM 764 C C . VAL A 1 93 ? -6.524 11.787 -16.755 1.00 80.00 93 VAL A C 1
ATOM 766 O O . VAL A 1 93 ? -7.576 11.788 -17.397 1.00 80.00 93 VAL A O 1
ATOM 769 N N . PRO A 1 94 ? -5.368 12.165 -17.340 1.00 79.06 94 PRO A N 1
ATOM 770 C CA . PRO A 1 94 ? -5.258 12.361 -18.784 1.00 79.06 94 PRO A CA 1
ATOM 771 C C . PRO A 1 94 ? -5.821 11.168 -19.580 1.00 79.06 94 PRO A C 1
ATOM 773 O O . PRO A 1 94 ? -5.869 10.061 -19.051 1.00 79.06 94 PRO A O 1
ATOM 776 N N . PRO A 1 95 ? -6.252 11.367 -20.836 1.00 73.31 95 PRO A N 1
ATOM 777 C CA . PRO A 1 95 ? -6.767 10.269 -21.654 1.00 73.31 95 PRO A CA 1
ATOM 778 C C . PRO A 1 95 ? -5.681 9.219 -21.959 1.00 73.31 95 PRO A C 1
ATOM 780 O O . PRO A 1 95 ? -4.491 9.466 -21.742 1.00 73.31 95 PRO A O 1
ATOM 783 N N . TYR A 1 96 ? -6.101 8.098 -22.558 1.00 82.50 96 TYR A N 1
ATOM 784 C CA . TYR A 1 96 ? -5.294 6.951 -23.010 1.00 82.50 96 TYR A CA 1
ATOM 785 C C . TYR A 1 96 ? -4.971 5.904 -21.936 1.00 82.50 96 TYR A C 1
ATOM 787 O O . TYR A 1 96 ? -4.013 5.133 -22.095 1.00 82.50 96 TYR A O 1
ATOM 795 N N . LEU A 1 97 ? -5.765 5.858 -20.869 1.00 82.12 97 LEU A N 1
ATOM 796 C CA . LEU A 1 97 ? -5.653 4.898 -19.785 1.00 82.12 97 LEU A CA 1
ATOM 797 C C . LEU A 1 97 ? -6.021 3.486 -20.264 1.00 82.12 97 LEU A C 1
ATOM 799 O O . LEU A 1 97 ? -7.064 3.241 -20.859 1.00 82.12 97 LEU A O 1
ATOM 803 N N . SER A 1 98 ? -5.152 2.522 -19.984 1.00 77.56 98 SER A N 1
ATOM 804 C CA . SER A 1 98 ? -5.360 1.112 -20.289 1.00 77.56 98 SER A CA 1
ATOM 805 C C . SER A 1 98 ? -6.035 0.420 -19.111 1.00 77.56 98 SER A C 1
ATOM 807 O O . SER A 1 98 ? -5.399 0.179 -18.083 1.00 77.56 98 SER A O 1
ATOM 809 N N . GLN A 1 99 ? -7.306 0.038 -19.264 1.00 75.31 99 GLN A N 1
ATOM 810 C CA . GLN A 1 99 ? -8.028 -0.703 -18.224 1.00 75.31 99 GLN A CA 1
ATOM 811 C C . GLN A 1 99 ? -7.336 -2.024 -17.859 1.00 75.31 99 GLN A C 1
ATOM 813 O O . GLN A 1 99 ? -7.244 -2.362 -16.686 1.00 75.31 99 GLN A O 1
ATOM 818 N N . ALA A 1 100 ? -6.822 -2.756 -18.853 1.00 68.31 100 ALA A N 1
ATOM 819 C CA . ALA A 1 100 ? -6.206 -4.069 -18.643 1.00 68.31 100 ALA A CA 1
ATOM 820 C C . ALA A 1 100 ? -4.944 -4.019 -17.763 1.00 68.31 100 ALA A C 1
ATOM 822 O O . ALA A 1 100 ? -4.607 -5.008 -17.117 1.00 68.31 100 ALA A O 1
ATOM 823 N N . ASN A 1 101 ? -4.264 -2.871 -17.742 1.00 70.12 101 ASN A N 1
ATOM 824 C CA . ASN A 1 101 ? -2.971 -2.695 -17.087 1.00 70.12 101 ASN A CA 1
ATOM 825 C C . ASN A 1 101 ? -3.025 -1.739 -15.885 1.00 70.12 101 ASN A C 1
ATOM 827 O O . ASN A 1 101 ? -2.043 -1.632 -15.154 1.00 70.12 101 ASN A O 1
ATOM 831 N N . THR A 1 102 ? -4.147 -1.045 -15.682 1.00 73.75 102 THR A N 1
ATOM 832 C CA . THR A 1 102 ? -4.360 -0.160 -14.532 1.00 73.75 102 THR A CA 1
ATOM 833 C C . THR A 1 102 ? -4.755 -0.991 -13.319 1.00 73.75 102 THR A C 1
ATOM 835 O O . THR A 1 102 ? -5.679 -1.801 -13.382 1.00 73.75 102 THR A O 1
ATOM 838 N N . GLN A 1 103 ? -4.056 -0.792 -12.205 1.00 73.88 103 GLN A N 1
ATOM 839 C CA . GLN A 1 103 ? -4.269 -1.540 -10.972 1.00 73.88 103 GLN A CA 1
ATOM 840 C C . GLN A 1 103 ? -4.418 -0.577 -9.805 1.00 73.88 103 GLN A C 1
ATOM 842 O O . GLN A 1 103 ? -3.651 0.371 -9.666 1.00 73.88 103 GLN A O 1
ATOM 847 N N . ALA A 1 104 ? -5.390 -0.840 -8.943 1.00 68.06 104 ALA A N 1
ATOM 848 C CA . ALA A 1 104 ? -5.519 -0.144 -7.679 1.00 68.06 104 ALA A CA 1
ATOM 849 C C . ALA A 1 104 ? -5.694 -1.169 -6.565 1.00 68.06 104 ALA A C 1
ATOM 851 O O . ALA A 1 104 ? -6.544 -2.060 -6.661 1.00 68.06 104 ALA A O 1
ATOM 852 N N . TRP A 1 105 ? -4.856 -1.068 -5.538 1.00 65.56 105 TRP A N 1
ATOM 853 C CA . TRP A 1 105 ? -4.877 -1.995 -4.414 1.00 65.56 105 TRP A CA 1
ATOM 854 C C . TRP A 1 105 ? -5.794 -1.491 -3.311 1.00 65.56 105 TRP A C 1
ATOM 856 O O . TRP A 1 105 ? -5.755 -0.321 -2.954 1.00 65.56 105 TRP A O 1
ATOM 866 N N . GLY A 1 106 ? -6.576 -2.402 -2.730 1.00 60.84 106 GLY A N 1
ATOM 867 C CA . GLY A 1 106 ? -7.512 -2.088 -1.646 1.00 60.84 106 GLY A CA 1
ATOM 868 C C . GLY A 1 106 ? -8.955 -1.848 -2.102 1.00 60.84 106 GLY A C 1
ATOM 869 O O . GLY A 1 106 ? -9.822 -1.696 -1.241 1.00 60.84 106 GLY A O 1
ATOM 870 N N . SER A 1 107 ? -9.233 -1.895 -3.411 1.00 63.12 107 SER A N 1
ATOM 871 C CA . SER A 1 107 ? -10.577 -1.823 -3.997 1.00 63.12 107 SER A CA 1
ATOM 872 C C . SER A 1 107 ? -11.138 -3.189 -4.417 1.00 63.12 107 SER A C 1
ATOM 874 O O . SER A 1 107 ? -10.407 -4.094 -4.825 1.00 63.12 107 SER A O 1
ATOM 876 N N . SER A 1 108 ? -12.460 -3.334 -4.313 1.00 68.69 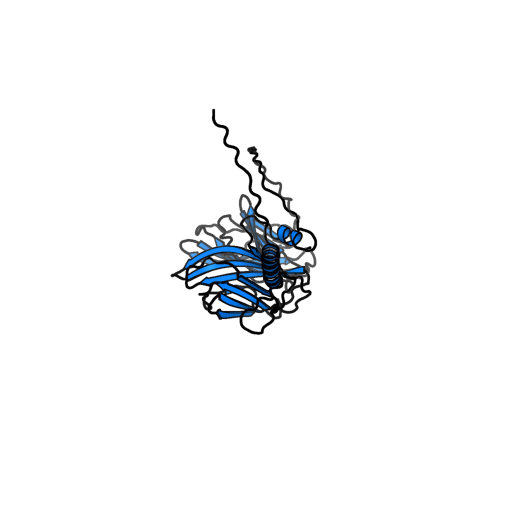108 SER A N 1
ATOM 877 C CA . SER A 1 108 ? -13.227 -4.522 -4.714 1.00 68.69 108 SER A CA 1
ATOM 878 C C . SER A 1 108 ? -13.539 -4.572 -6.201 1.00 68.69 108 SER A C 1
ATOM 880 O O . SER A 1 108 ? -13.636 -5.650 -6.783 1.00 68.69 108 SER A O 1
ATOM 882 N N . GLU A 1 109 ? -13.661 -3.403 -6.817 1.00 74.69 109 GLU A N 1
ATOM 883 C CA . GLU A 1 109 ? -13.963 -3.225 -8.228 1.00 74.69 109 GLU A CA 1
ATOM 884 C C . GLU A 1 109 ? -13.124 -2.065 -8.757 1.00 74.69 109 GLU A C 1
ATOM 886 O O . GLU A 1 109 ? -13.046 -1.023 -8.104 1.00 74.69 109 GLU A O 1
ATOM 891 N N . ASN A 1 110 ? -12.530 -2.256 -9.938 1.00 78.19 110 ASN A N 1
ATOM 892 C CA . ASN A 1 110 ? -11.829 -1.226 -10.697 1.00 78.19 110 ASN A CA 1
ATOM 893 C C . ASN A 1 110 ? -12.422 -1.175 -12.106 1.00 78.19 110 ASN A C 1
ATOM 895 O O . ASN A 1 110 ? -12.330 -2.150 -12.857 1.00 78.19 110 ASN A O 1
ATOM 899 N N . THR A 1 111 ? -13.027 -0.049 -12.472 1.00 82.75 111 THR A N 1
ATOM 900 C CA . THR A 1 111 ? -13.515 0.190 -13.837 1.00 82.75 111 THR A CA 1
ATOM 901 C C . THR A 1 111 ? -12.913 1.466 -14.391 1.00 82.75 111 THR A C 1
ATOM 903 O O . THR A 1 111 ? -12.657 2.413 -13.650 1.00 82.75 111 THR A O 1
ATOM 906 N N . VAL A 1 112 ? -12.672 1.483 -15.699 1.00 81.69 112 VAL A N 1
ATOM 907 C CA . VAL A 1 112 ? -12.218 2.678 -16.407 1.00 81.69 112 VAL A CA 1
ATOM 908 C C . VAL A 1 112 ? -13.345 3.145 -17.314 1.00 81.69 112 VAL A C 1
ATOM 910 O O . VAL A 1 112 ? -13.803 2.376 -18.156 1.00 81.69 112 VAL A O 1
ATOM 913 N N . ASP A 1 113 ? -13.780 4.387 -17.127 1.00 74.88 113 ASP A N 1
ATOM 914 C CA . ASP A 1 113 ? -14.689 5.068 -18.043 1.00 74.88 113 ASP A CA 1
ATOM 915 C C . ASP A 1 113 ? -13.876 6.025 -18.919 1.00 74.88 113 ASP A C 1
ATOM 917 O O . ASP A 1 113 ? -13.164 6.897 -18.413 1.00 74.88 113 ASP A O 1
ATOM 921 N N . GLU A 1 114 ? -13.981 5.866 -20.235 1.00 72.00 114 GLU A N 1
ATOM 922 C CA . GLU A 1 114 ? -13.250 6.684 -21.204 1.00 72.00 114 GLU A CA 1
ATOM 923 C C . GLU A 1 114 ? -14.053 7.935 -21.584 1.00 72.00 114 GLU A C 1
ATOM 925 O O . GLU A 1 114 ? -15.223 7.849 -21.981 1.00 72.00 114 GLU A O 1
ATOM 930 N N . TYR A 1 115 ? -13.421 9.110 -21.521 1.00 68.06 115 TYR A N 1
ATOM 931 C CA . TYR A 1 115 ? -13.998 10.361 -22.017 1.00 68.06 115 TYR A CA 1
ATOM 932 C C . TYR A 1 115 ? -13.043 11.064 -22.986 1.00 68.06 115 TYR A C 1
ATOM 934 O O . TYR A 1 115 ? -11.826 10.939 -22.934 1.00 68.06 115 TYR A O 1
ATOM 942 N N . ASN A 1 116 ? -13.598 11.909 -23.859 1.00 54.66 116 ASN A N 1
ATOM 943 C CA . ASN A 1 116 ? -12.821 12.593 -24.904 1.00 54.66 116 ASN A CA 1
ATOM 944 C C . ASN A 1 116 ? -11.656 13.463 -24.384 1.00 54.66 116 ASN A C 1
ATOM 946 O O . ASN A 1 116 ? -10.778 13.826 -25.163 1.00 54.66 116 ASN A O 1
ATOM 950 N N . SER A 1 117 ? -11.677 13.870 -23.113 1.00 67.44 117 SER A N 1
ATOM 951 C CA . SER A 1 117 ? -10.700 14.798 -22.521 1.00 67.44 117 SER A CA 1
ATOM 952 C C . SER A 1 117 ? -9.972 14.259 -21.288 1.00 67.44 117 SER A C 1
ATOM 954 O O . SER A 1 117 ? -9.057 14.925 -20.808 1.00 67.44 117 SER A O 1
ATOM 956 N N . PHE A 1 118 ? -10.397 13.117 -20.754 1.00 74.50 118 PHE A N 1
ATOM 957 C CA . PHE A 1 118 ? -9.849 12.473 -19.561 1.00 74.50 118 PHE A CA 1
ATOM 958 C C . PHE A 1 118 ? -10.364 11.035 -19.496 1.00 74.50 118 PHE A C 1
ATOM 960 O O . PHE A 1 118 ? -11.435 10.761 -20.025 1.00 74.50 118 PHE A O 1
ATOM 967 N N . ASP A 1 119 ? -9.664 10.163 -18.785 1.00 70.31 119 ASP A N 1
ATOM 968 C CA . ASP A 1 119 ? -10.207 8.862 -18.399 1.00 70.31 119 ASP A CA 1
ATOM 969 C C . ASP A 1 119 ? -10.455 8.850 -16.895 1.00 70.31 119 ASP A C 1
ATOM 971 O O . ASP A 1 119 ? -9.761 9.530 -16.132 1.00 70.31 119 ASP A O 1
ATOM 975 N N . ARG A 1 120 ? -11.474 8.109 -16.464 1.00 82.69 120 ARG A N 1
ATOM 976 C CA . ARG A 1 120 ? -11.850 7.993 -15.057 1.00 82.69 120 ARG A CA 1
ATOM 977 C C . ARG A 1 120 ? -11.613 6.581 -14.568 1.00 82.69 120 ARG A C 1
ATOM 979 O O . ARG A 1 120 ? -12.246 5.651 -15.053 1.00 82.69 120 ARG A O 1
ATOM 986 N N . LEU A 1 121 ? -10.765 6.438 -13.557 1.00 88.44 121 LEU A N 1
ATOM 987 C CA . LEU A 1 121 ? -10.678 5.215 -12.771 1.00 88.44 121 LEU A CA 1
ATOM 988 C C . LEU A 1 121 ? -11.705 5.290 -11.638 1.00 88.44 121 LEU A C 1
ATOM 990 O O . LEU A 1 121 ? -11.612 6.174 -10.789 1.00 88.44 121 LEU A O 1
ATOM 994 N N . ASN A 1 122 ? -12.660 4.365 -11.618 1.00 85.12 122 ASN A N 1
ATOM 995 C CA . ASN A 1 122 ? -13.593 4.181 -10.512 1.00 85.12 122 ASN A CA 1
ATOM 996 C C . ASN A 1 122 ? -13.152 2.989 -9.668 1.00 85.12 122 ASN A C 1
ATOM 998 O O . ASN A 1 122 ? -12.871 1.912 -10.195 1.00 85.12 122 ASN A O 1
ATOM 1002 N N . MET A 1 123 ? -13.137 3.190 -8.359 1.00 87.88 123 MET A N 1
ATOM 1003 C CA . MET A 1 123 ? -12.722 2.223 -7.360 1.00 87.88 123 MET A CA 1
ATOM 1004 C C . MET A 1 123 ? -13.790 2.138 -6.279 1.00 87.88 123 MET A C 1
ATOM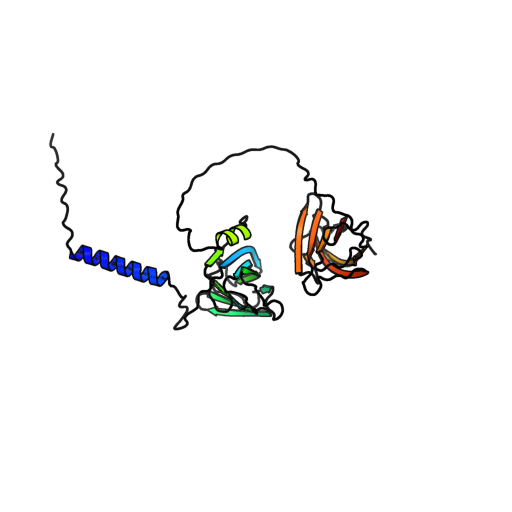 1006 O O . MET A 1 123 ? -14.251 3.164 -5.783 1.00 87.88 123 MET A O 1
ATOM 1010 N N . LYS A 1 124 ? -14.143 0.926 -5.863 1.00 82.19 124 LYS A N 1
ATOM 1011 C CA . LYS A 1 124 ? -15.061 0.727 -4.736 1.00 82.19 124 LYS A CA 1
ATOM 1012 C C . LYS A 1 124 ? -14.378 0.047 -3.575 1.00 82.19 124 LYS A C 1
ATOM 1014 O O . LYS A 1 124 ? -13.538 -0.829 -3.768 1.00 82.19 124 LYS A O 1
ATOM 1019 N N . SER A 1 125 ? -14.792 0.388 -2.367 1.00 74.12 125 SER A N 1
ATOM 1020 C CA . SER A 1 125 ? -14.385 -0.334 -1.169 1.00 74.12 125 SER A CA 1
ATOM 1021 C C . SER A 1 125 ? -14.799 -1.805 -1.212 1.00 74.12 125 SER A C 1
ATOM 1023 O O . SER A 1 125 ? -15.843 -2.186 -1.745 1.00 74.12 125 SER A O 1
ATOM 1025 N N . TYR A 1 126 ? -13.989 -2.668 -0.603 1.00 60.12 126 TYR A N 1
ATOM 1026 C CA . TYR A 1 126 ? -14.494 -3.953 -0.131 1.00 60.12 126 TYR A CA 1
ATOM 1027 C C . TYR A 1 126 ? -15.410 -3.710 1.070 1.00 60.12 126 TYR A C 1
ATOM 1029 O O . TYR A 1 126 ? -15.050 -2.941 1.955 1.00 60.12 126 TYR A O 1
ATOM 1037 N N . GLY A 1 127 ? -16.543 -4.415 1.166 1.00 45.38 127 GLY A N 1
ATOM 1038 C CA . GLY A 1 127 ? -17.521 -4.237 2.257 1.00 45.38 127 GLY A CA 1
ATOM 1039 C C . GLY A 1 127 ? -16.997 -4.456 3.692 1.00 45.38 127 GLY A C 1
ATOM 1040 O O . GLY A 1 127 ? -17.742 -4.260 4.643 1.00 45.38 127 GLY A O 1
ATOM 1041 N N . TRP A 1 128 ? -15.732 -4.856 3.865 1.00 42.84 128 TRP A N 1
ATOM 1042 C CA . TRP A 1 128 ? -15.023 -5.001 5.144 1.00 42.84 128 TRP A CA 1
ATOM 1043 C C . TRP A 1 128 ? -13.867 -3.991 5.340 1.00 42.84 128 TRP A C 1
ATOM 1045 O O . TRP A 1 128 ? -13.310 -3.922 6.430 1.00 42.84 128 TRP A O 1
ATOM 1055 N N . ASN A 1 129 ? -13.546 -3.180 4.321 1.00 49.19 129 ASN A N 1
ATOM 1056 C CA . ASN A 1 129 ? -12.540 -2.102 4.312 1.00 49.19 129 ASN A CA 1
ATOM 1057 C C . ASN A 1 129 ? -13.158 -0.738 3.917 1.00 49.19 129 ASN A C 1
ATOM 1059 O O . ASN A 1 129 ? -12.483 0.159 3.413 1.00 49.19 129 ASN A O 1
ATOM 1063 N N . GLY A 1 130 ? -14.480 -0.611 4.056 1.00 53.66 130 GLY A N 1
ATOM 1064 C CA . GLY A 1 130 ? -15.242 0.526 3.541 1.00 53.66 130 GLY A CA 1
ATOM 1065 C C . GLY A 1 130 ? -15.343 1.713 4.485 1.00 53.66 130 GLY A C 1
ATOM 1066 O O . GLY A 1 130 ? -15.714 2.803 4.047 1.00 53.66 130 GLY A O 1
ATOM 1067 N N . THR A 1 131 ? -15.026 1.525 5.769 1.00 61.84 131 THR A N 1
ATOM 1068 C CA . THR A 1 131 ? -15.289 2.562 6.761 1.00 61.84 131 THR A CA 1
ATOM 1069 C C . THR A 1 131 ? -14.117 3.528 6.901 1.00 61.84 131 THR A C 1
ATOM 1071 O O . THR A 1 131 ? -13.067 3.163 7.418 1.00 61.84 131 THR A O 1
ATOM 1074 N N . VAL A 1 132 ? -14.322 4.777 6.488 1.00 63.88 132 VAL A N 1
ATOM 1075 C CA . VAL A 1 132 ? -13.400 5.894 6.717 1.00 63.88 132 VAL A CA 1
ATOM 1076 C C . VAL A 1 132 ? -14.013 6.778 7.796 1.00 63.88 132 VAL A C 1
ATOM 1078 O O . VAL A 1 132 ? -15.090 7.349 7.610 1.00 63.88 132 VAL A O 1
ATOM 1081 N N . ALA A 1 133 ? -13.352 6.871 8.950 1.00 61.16 133 ALA A N 1
ATOM 1082 C CA . ALA A 1 133 ? -13.794 7.751 10.027 1.00 61.16 133 ALA A CA 1
ATOM 1083 C C . ALA A 1 133 ? -13.766 9.227 9.586 1.00 61.16 133 ALA A C 1
ATOM 1085 O O . ALA A 1 133 ? -13.063 9.599 8.645 1.00 61.16 133 ALA A O 1
ATOM 1086 N N . ASN A 1 134 ? -14.529 10.073 10.275 1.00 56.12 134 ASN A N 1
ATOM 1087 C CA . ASN A 1 134 ? -14.406 11.520 10.160 1.00 56.12 134 ASN A CA 1
ATOM 1088 C C . ASN A 1 134 ? -12.990 11.942 10.569 1.00 56.12 134 ASN A C 1
ATOM 1090 O O . ASN A 1 134 ? -12.498 11.473 11.593 1.00 56.12 134 ASN A O 1
ATOM 1094 N N . GLU A 1 135 ? -12.363 12.804 9.770 1.00 66.50 135 GLU A N 1
ATOM 1095 C CA . GLU A 1 135 ? -10.942 13.184 9.873 1.00 66.50 135 GLU A CA 1
ATOM 1096 C C . GLU A 1 135 ? -9.973 12.003 9.679 1.00 66.50 135 GLU A C 1
ATOM 1098 O O . GLU A 1 135 ? -8.784 12.091 9.984 1.00 66.50 135 GLU A O 1
ATOM 1103 N N . GLY A 1 136 ? -10.484 10.881 9.164 1.00 73.00 136 GLY A N 1
ATOM 1104 C CA . GLY A 1 136 ? -9.704 9.715 8.790 1.00 73.00 136 GLY A CA 1
ATOM 1105 C C . GLY A 1 136 ? -9.114 9.848 7.390 1.00 73.00 136 GLY A C 1
ATOM 1106 O O . GLY A 1 136 ? -9.641 10.546 6.523 1.00 73.00 136 GLY A O 1
ATOM 1107 N N . ASN A 1 137 ? -8.032 9.113 7.155 1.00 77.88 137 ASN A N 1
ATOM 1108 C CA . ASN A 1 137 ? -7.364 9.064 5.863 1.00 77.88 137 ASN A CA 1
ATOM 1109 C C . ASN A 1 137 ? -7.749 7.785 5.116 1.00 77.88 137 ASN A C 1
ATOM 1111 O O . ASN A 1 137 ? -7.598 6.684 5.642 1.00 77.88 137 ASN A O 1
ATOM 1115 N N . LEU A 1 138 ? -8.197 7.933 3.872 1.00 83.25 138 LEU A N 1
ATOM 1116 C CA . LEU A 1 138 ? -8.240 6.844 2.902 1.00 83.25 138 LEU A CA 1
ATOM 1117 C C . LEU A 1 138 ? -6.931 6.854 2.115 1.00 83.25 138 LEU A C 1
ATOM 1119 O O . LEU A 1 138 ? -6.682 7.795 1.367 1.00 83.25 138 LEU A O 1
ATOM 1123 N N . GLN A 1 139 ? -6.110 5.820 2.269 1.00 82.94 139 GLN A N 1
ATOM 1124 C CA . GLN A 1 139 ? -4.844 5.686 1.546 1.00 82.94 139 GLN A CA 1
ATOM 1125 C C . GLN A 1 139 ? -4.939 4.586 0.498 1.00 82.94 139 GLN A C 1
ATOM 1127 O O . GLN A 1 139 ? -5.435 3.502 0.797 1.00 82.94 139 GLN A O 1
ATOM 1132 N N . GLN A 1 140 ? -4.483 4.863 -0.721 1.00 77.62 140 GLN A N 1
ATOM 1133 C CA . GLN A 1 140 ? -4.482 3.929 -1.844 1.00 77.62 140 GLN A CA 1
ATOM 1134 C C . GLN A 1 140 ? -3.166 4.034 -2.615 1.00 77.62 140 GLN A C 1
ATOM 1136 O O . GLN A 1 140 ? -2.707 5.132 -2.933 1.00 77.62 140 GLN A O 1
ATOM 1141 N N . THR A 1 141 ? -2.594 2.888 -2.977 1.00 80.19 141 THR A N 1
ATOM 1142 C CA . THR A 1 141 ? -1.527 2.806 -3.981 1.00 80.19 141 THR A CA 1
ATOM 1143 C C . THR A 1 141 ? -2.154 2.425 -5.313 1.00 80.19 141 THR A C 1
ATOM 1145 O O . THR A 1 141 ? -2.943 1.479 -5.390 1.00 80.19 141 THR A O 1
ATOM 1148 N N . ILE A 1 142 ? -1.827 3.175 -6.362 1.00 83.38 142 ILE A N 1
ATOM 1149 C CA . ILE A 1 142 ? -2.455 3.034 -7.677 1.00 83.38 142 ILE A CA 1
ATOM 1150 C C . ILE A 1 142 ? -1.368 3.021 -8.745 1.00 83.38 142 ILE A C 1
ATOM 1152 O O . ILE A 1 142 ? -0.498 3.889 -8.753 1.00 83.38 142 ILE A O 1
ATOM 1156 N N . ILE A 1 143 ? -1.437 2.054 -9.655 1.00 81.94 143 ILE A N 1
ATOM 1157 C CA . ILE A 1 143 ? -0.678 2.034 -10.902 1.00 81.94 143 ILE A CA 1
ATOM 1158 C C . ILE A 1 143 ? -1.616 2.433 -12.031 1.00 81.94 143 ILE A C 1
ATOM 1160 O O . ILE A 1 143 ? -2.526 1.686 -12.391 1.00 81.94 143 ILE A O 1
ATOM 1164 N N . PHE A 1 144 ? -1.346 3.586 -12.630 1.00 81.44 144 PHE A N 1
ATOM 1165 C CA . PHE A 1 144 ? -1.950 3.976 -13.896 1.00 81.44 144 PHE A CA 1
ATOM 1166 C C . PHE A 1 144 ? -1.072 3.508 -15.048 1.00 81.44 144 PHE A C 1
ATOM 1168 O O . PHE A 1 144 ? 0.142 3.705 -15.019 1.00 81.44 144 PHE A O 1
ATOM 1175 N N . ALA A 1 145 ? -1.689 2.926 -16.072 1.00 83.44 145 ALA A N 1
ATOM 1176 C CA . ALA A 1 145 ? -1.002 2.485 -17.276 1.00 83.44 145 ALA A CA 1
ATOM 1177 C C . ALA A 1 145 ? -1.566 3.222 -18.490 1.00 83.44 145 ALA A C 1
ATOM 1179 O O . ALA A 1 145 ? -2.755 3.113 -18.771 1.00 83.44 145 ALA A O 1
ATOM 1180 N N . PHE A 1 146 ? -0.729 3.939 -19.233 1.00 79.62 146 PHE A N 1
ATOM 1181 C CA . PHE A 1 146 ? -1.135 4.710 -20.405 1.00 79.62 146 PHE A CA 1
ATOM 1182 C C . PHE A 1 146 ? -0.565 4.108 -21.682 1.00 79.62 146 PHE A C 1
ATOM 1184 O O . PHE A 1 146 ? 0.600 3.725 -21.746 1.00 79.62 146 PHE A O 1
ATOM 1191 N N . THR A 1 147 ? -1.380 4.080 -22.732 1.00 84.38 147 THR A N 1
ATOM 1192 C CA . THR A 1 147 ? -0.951 3.654 -24.078 1.00 84.38 147 THR A CA 1
ATOM 1193 C C . THR A 1 147 ? -0.158 4.736 -24.822 1.00 84.38 147 THR A C 1
ATOM 1195 O O . THR A 1 147 ? 0.304 4.516 -25.939 1.00 84.38 147 THR A O 1
ATOM 1198 N N . GLN A 1 148 ? -0.001 5.916 -24.215 1.00 81.69 148 GLN A N 1
ATOM 1199 C CA . GLN A 1 148 ? 0.795 7.031 -24.721 1.00 81.69 148 GLN A CA 1
ATOM 1200 C C . GLN A 1 148 ? 1.579 7.679 -23.582 1.00 81.69 148 GLN A C 1
ATOM 1202 O O . GLN A 1 148 ? 1.148 7.656 -22.430 1.00 81.69 148 GLN A O 1
ATOM 1207 N N . ASN A 1 149 ? 2.714 8.297 -23.912 1.00 81.81 149 ASN A N 1
ATOM 1208 C CA . ASN A 1 149 ? 3.465 9.087 -22.946 1.00 81.81 149 ASN A CA 1
ATOM 1209 C C . ASN A 1 149 ? 2.687 10.371 -22.642 1.00 81.81 149 ASN A C 1
ATOM 1211 O O . ASN A 1 149 ? 2.490 11.205 -23.532 1.00 81.81 149 ASN A O 1
ATOM 1215 N N . VAL A 1 150 ? 2.246 10.522 -21.397 1.00 77.50 150 VAL A N 1
ATOM 1216 C CA . VAL A 1 150 ? 1.449 11.662 -20.942 1.00 77.50 150 VAL A CA 1
ATOM 1217 C C . VAL A 1 150 ? 2.186 12.437 -19.856 1.00 77.50 150 VAL A C 1
ATOM 1219 O O . VAL A 1 150 ? 2.946 11.884 -19.060 1.00 77.50 150 VAL A O 1
ATOM 1222 N N . ASP A 1 151 ? 1.929 13.741 -19.791 1.00 78.00 151 ASP A N 1
ATOM 1223 C CA . ASP A 1 151 ? 2.289 14.541 -18.621 1.00 78.00 151 ASP A CA 1
ATOM 1224 C C . ASP A 1 151 ? 1.300 14.215 -17.492 1.00 78.00 151 ASP A C 1
ATOM 1226 O O . ASP A 1 151 ? 0.207 14.786 -17.408 1.00 78.00 151 ASP A O 1
ATOM 1230 N N . PHE A 1 152 ? 1.634 13.184 -16.712 1.00 80.62 152 PHE A N 1
ATOM 1231 C CA . PHE A 1 152 ? 0.735 12.615 -15.717 1.00 80.62 152 PHE A CA 1
ATOM 1232 C C . PHE A 1 152 ? 0.462 13.595 -14.573 1.00 80.62 152 PHE A C 1
ATOM 1234 O O . PHE A 1 152 ? 1.378 14.089 -13.917 1.00 80.62 152 PHE A O 1
ATOM 1241 N N . LYS A 1 153 ? -0.825 13.803 -14.294 1.00 79.69 153 LYS A N 1
ATOM 1242 C CA . LYS A 1 153 ? -1.331 14.551 -13.143 1.00 79.69 153 LYS A CA 1
ATOM 1243 C C . LYS A 1 153 ? -2.742 14.091 -12.803 1.00 79.69 153 LYS A C 1
ATOM 1245 O O . LYS A 1 153 ? -3.498 13.716 -13.697 1.00 79.69 153 LYS A O 1
ATOM 1250 N N . LEU A 1 154 ? -3.125 14.197 -11.536 1.00 80.50 154 LEU A N 1
ATOM 1251 C CA . LEU A 1 154 ? -4.524 14.035 -11.147 1.00 80.50 154 LEU A CA 1
ATOM 1252 C C . LEU A 1 154 ? -5.315 15.285 -11.547 1.00 80.50 154 LEU A C 1
ATOM 1254 O O . LEU A 1 154 ? -4.912 16.406 -11.232 1.00 80.50 154 LEU A O 1
ATOM 1258 N N . LEU A 1 155 ? -6.425 15.095 -12.260 1.00 73.62 155 LEU A N 1
ATOM 1259 C CA . LEU A 1 155 ? -7.300 16.186 -12.690 1.00 73.62 155 LEU A CA 1
ATOM 1260 C C . LEU A 1 155 ? -8.374 16.446 -11.637 1.00 73.62 155 LEU A C 1
ATOM 1262 O O . LEU A 1 155 ? -8.517 17.570 -11.160 1.00 73.62 155 LEU A O 1
ATOM 1266 N N . HIS A 1 156 ? -9.084 15.389 -11.242 1.00 81.69 156 HIS A N 1
ATOM 1267 C CA . HIS A 1 156 ? -10.124 15.424 -10.220 1.00 81.69 156 HIS A CA 1
ATOM 1268 C C . HIS A 1 156 ? -10.063 14.158 -9.366 1.00 81.69 156 HIS A C 1
ATOM 1270 O O . HIS A 1 156 ? -9.708 13.089 -9.858 1.00 81.69 156 HIS A O 1
ATOM 1276 N N . VAL A 1 157 ? -10.441 14.280 -8.095 1.00 76.56 157 VAL A N 1
ATOM 1277 C CA . VAL A 1 157 ? -10.603 13.153 -7.171 1.00 76.56 157 VAL A CA 1
ATOM 1278 C C . VAL A 1 157 ? -11.957 13.302 -6.495 1.00 76.56 157 VAL A C 1
ATOM 1280 O O . VAL A 1 157 ? -12.269 14.382 -5.984 1.00 76.56 157 VAL A O 1
ATOM 1283 N N . PHE A 1 158 ? -12.745 12.233 -6.491 1.00 82.00 158 PHE A N 1
ATOM 1284 C CA . PHE A 1 158 ? -14.081 12.170 -5.910 1.00 82.00 158 PHE A CA 1
ATOM 1285 C C . PHE A 1 158 ? -14.129 11.109 -4.819 1.00 82.00 158 PHE A C 1
ATOM 1287 O O . PHE A 1 158 ? -13.623 10.012 -5.022 1.00 82.00 158 PHE A O 1
ATOM 1294 N N . LEU A 1 159 ? -14.779 11.421 -3.703 1.00 84.88 159 LEU A N 1
ATOM 1295 C CA . LEU A 1 159 ? -15.075 10.483 -2.625 1.00 84.88 159 LEU A CA 1
ATOM 1296 C C . LEU A 1 159 ? -16.596 10.441 -2.421 1.00 84.88 159 LEU A C 1
ATOM 1298 O O . LEU A 1 159 ? -17.196 11.471 -2.118 1.00 84.88 159 LEU A O 1
ATOM 1302 N N . ASN A 1 160 ? -17.217 9.275 -2.608 1.00 83.50 160 ASN A N 1
ATOM 1303 C CA . ASN A 1 160 ? -18.672 9.052 -2.569 1.00 83.50 160 ASN A CA 1
ATOM 1304 C C . ASN A 1 160 ? -19.451 10.081 -3.398 1.00 83.50 160 ASN A C 1
ATOM 1306 O O . ASN A 1 160 ? -20.299 10.804 -2.873 1.00 83.50 160 ASN A O 1
ATOM 1310 N N . ASP A 1 161 ? -19.099 10.188 -4.681 1.00 74.50 161 ASP A N 1
ATOM 1311 C CA . ASP A 1 161 ? -19.662 11.134 -5.658 1.00 74.50 161 ASP A CA 1
ATOM 1312 C C . ASP A 1 161 ? -19.442 12.625 -5.346 1.00 74.50 161 ASP A C 1
ATOM 1314 O O . ASP A 1 161 ? -19.869 13.491 -6.117 1.00 74.50 161 ASP A O 1
ATOM 1318 N N . LYS A 1 162 ? -18.728 12.956 -4.262 1.00 72.94 162 LYS A N 1
ATOM 1319 C CA . LYS A 1 162 ? -18.362 14.333 -3.930 1.00 72.94 162 LYS A CA 1
ATOM 1320 C C . LYS A 1 162 ? -16.973 14.652 -4.429 1.00 72.94 162 LYS A C 1
ATOM 1322 O O . LYS A 1 162 ? -16.006 13.968 -4.105 1.00 72.94 162 LYS A O 1
ATOM 1327 N N . LEU A 1 163 ? -16.856 15.743 -5.173 1.00 74.25 163 LEU A N 1
ATOM 1328 C CA . LEU A 1 163 ? -15.559 16.252 -5.592 1.00 74.25 163 LEU A CA 1
ATOM 1329 C C . LEU A 1 163 ? -14.770 16.722 -4.365 1.00 74.25 163 LEU A C 1
ATOM 1331 O O . LEU A 1 163 ? -15.281 17.498 -3.556 1.00 74.25 163 LEU A O 1
ATOM 1335 N N . THR A 1 164 ? -13.517 16.290 -4.243 1.00 70.62 164 THR A N 1
ATOM 1336 C CA . THR A 1 164 ? -12.610 16.799 -3.206 1.00 70.62 164 THR A CA 1
ATOM 1337 C C . THR A 1 164 ? -12.393 18.305 -3.367 1.00 70.62 164 THR A C 1
ATOM 1339 O O . THR A 1 164 ? -12.290 18.836 -4.473 1.00 70.62 164 THR A O 1
ATOM 1342 N N . LYS A 1 165 ? -12.298 19.023 -2.246 1.00 73.00 165 LYS A N 1
ATOM 1343 C CA . LYS A 1 165 ? -12.114 20.480 -2.225 1.00 73.00 165 LYS A CA 1
ATOM 1344 C C . LYS A 1 165 ? -10.826 20.906 -2.928 1.00 73.00 165 LYS A C 1
ATOM 1346 O O . LYS A 1 165 ? -10.757 21.993 -3.501 1.00 73.00 165 LYS A O 1
ATOM 1351 N N . LYS A 1 166 ? -9.780 20.086 -2.811 1.00 76.94 166 LYS A N 1
ATOM 1352 C CA . LYS A 1 166 ? -8.439 20.385 -3.307 1.00 76.94 166 LYS A CA 1
ATOM 1353 C C . LYS A 1 166 ? -7.662 19.101 -3.568 1.00 76.94 166 LYS A C 1
ATOM 1355 O O . LYS A 1 166 ? -7.791 18.139 -2.814 1.00 76.94 166 LYS A O 1
ATOM 1360 N N . ILE A 1 167 ? -6.801 19.158 -4.581 1.00 77.44 167 ILE A N 1
ATOM 1361 C CA . ILE A 1 167 ? -5.761 18.168 -4.858 1.00 77.44 167 ILE A CA 1
ATOM 1362 C C . ILE A 1 167 ? -4.400 18.816 -4.587 1.00 77.44 167 ILE A C 1
ATOM 1364 O O . ILE A 1 167 ? -4.138 19.937 -5.033 1.00 77.44 167 ILE A O 1
ATOM 1368 N N . VAL A 1 168 ? -3.545 18.128 -3.837 1.00 79.81 168 VAL A N 1
ATOM 1369 C CA . VAL A 1 168 ? -2.192 18.556 -3.476 1.00 79.81 168 VAL A CA 1
ATOM 1370 C C . VAL A 1 168 ? -1.209 17.495 -3.951 1.00 79.81 168 VAL A C 1
ATOM 1372 O O . VAL A 1 168 ? -1.250 16.362 -3.488 1.00 79.81 168 VAL A O 1
ATOM 1375 N N . GLU A 1 169 ? -0.324 17.859 -4.870 1.00 81.75 169 GLU A N 1
ATOM 1376 C CA . GLU A 1 169 ? 0.827 17.026 -5.221 1.00 81.75 169 GLU A CA 1
ATOM 1377 C C . GLU A 1 169 ? 1.935 17.233 -4.182 1.00 81.75 169 GLU A C 1
ATOM 1379 O O . GLU A 1 169 ? 2.288 18.376 -3.878 1.00 81.75 169 GLU A O 1
ATOM 1384 N N . LEU A 1 170 ? 2.462 16.137 -3.641 1.00 78.12 170 LEU A N 1
ATOM 1385 C CA . LEU A 1 170 ? 3.591 16.117 -2.719 1.00 78.12 170 LEU A CA 1
ATOM 1386 C C . LEU A 1 170 ? 4.883 15.852 -3.485 1.00 78.12 170 LEU A C 1
ATOM 1388 O O . LEU A 1 170 ? 4.981 14.896 -4.259 1.00 78.12 170 LEU A O 1
ATOM 1392 N N . LYS A 1 171 ? 5.891 16.687 -3.239 1.00 78.62 171 LYS A N 1
ATOM 1393 C CA . LYS A 1 171 ? 7.243 16.500 -3.775 1.00 78.62 171 LYS A CA 1
ATOM 1394 C C . LYS A 1 171 ? 8.082 15.623 -2.853 1.00 78.62 171 LYS A C 1
ATOM 1396 O O . LYS A 1 171 ? 7.776 15.453 -1.674 1.00 78.62 171 LYS A O 1
ATOM 1401 N N . ASP A 1 172 ? 9.171 15.082 -3.390 1.00 63.16 172 ASP A N 1
ATOM 1402 C CA . ASP A 1 172 ? 10.111 14.290 -2.600 1.00 63.16 172 ASP A CA 1
ATOM 1403 C C . ASP A 1 172 ? 10.644 15.073 -1.395 1.00 63.16 172 ASP A C 1
ATOM 1405 O O . ASP A 1 172 ? 11.097 16.211 -1.522 1.00 63.16 172 ASP A O 1
ATOM 1409 N N . GLY A 1 173 ? 10.558 14.444 -0.221 1.00 60.25 173 GLY A N 1
ATOM 1410 C CA . GLY A 1 173 ? 10.939 15.032 1.062 1.00 60.25 173 GLY A CA 1
ATOM 1411 C C . GLY A 1 173 ? 9.853 15.863 1.754 1.00 60.25 173 GLY A C 1
ATOM 1412 O O . GLY A 1 173 ? 10.082 16.297 2.878 1.00 60.25 173 GLY A O 1
ATOM 1413 N N . GLU A 1 174 ? 8.681 16.086 1.146 1.00 64.94 174 GLU A N 1
ATOM 1414 C CA . GLU A 1 174 ? 7.569 16.742 1.846 1.00 64.94 174 GLU A CA 1
ATOM 1415 C C . GLU A 1 174 ? 6.855 15.773 2.803 1.00 64.94 174 GLU A C 1
ATOM 1417 O O . GLU A 1 174 ? 6.490 14.659 2.425 1.00 64.94 174 GLU A O 1
ATOM 1422 N N . ASN A 1 175 ? 6.628 16.218 4.043 1.00 68.50 175 ASN A N 1
ATOM 1423 C CA . ASN A 1 175 ? 5.908 15.454 5.058 1.00 68.50 175 ASN A CA 1
ATOM 1424 C C . ASN A 1 175 ? 4.383 15.601 4.870 1.00 68.50 175 ASN A C 1
ATOM 1426 O O . ASN A 1 175 ? 3.838 16.709 4.887 1.00 68.50 175 ASN A O 1
ATOM 1430 N N . LEU A 1 176 ? 3.693 14.469 4.698 1.00 67.56 176 LEU A N 1
ATOM 1431 C CA . LEU A 1 176 ? 2.238 14.394 4.551 1.00 67.56 176 LEU A CA 1
ATOM 1432 C C . LEU A 1 176 ? 1.502 14.895 5.806 1.00 67.56 176 LEU A C 1
ATOM 1434 O O . LEU A 1 176 ? 0.523 15.627 5.679 1.00 67.56 176 LEU A O 1
ATOM 1438 N N . GLU A 1 177 ? 1.972 14.545 7.004 1.00 68.31 177 GLU A N 1
ATOM 1439 C CA . GLU A 1 177 ? 1.323 14.904 8.271 1.00 68.31 177 GLU A CA 1
ATOM 1440 C C . GLU A 1 177 ? 1.349 16.418 8.503 1.00 68.31 177 GLU A C 1
ATOM 1442 O O . GLU A 1 177 ? 0.321 17.010 8.830 1.00 68.31 177 GLU A O 1
ATOM 1447 N N . GLU A 1 178 ? 2.478 17.073 8.216 1.00 64.44 178 GLU A N 1
ATOM 1448 C CA . GLU A 1 178 ? 2.601 18.536 8.299 1.00 64.44 178 GLU A CA 1
ATOM 1449 C C . GLU A 1 178 ? 1.650 19.248 7.325 1.00 64.44 178 GLU A C 1
ATOM 1451 O O . GLU A 1 178 ? 1.037 20.269 7.654 1.00 64.44 178 GLU A O 1
ATOM 1456 N N . LYS A 1 179 ? 1.486 18.702 6.113 1.00 65.62 179 LYS A N 1
ATOM 1457 C CA . LYS A 1 179 ? 0.559 19.246 5.110 1.00 65.62 179 LYS A CA 1
ATOM 1458 C C . LYS A 1 179 ? -0.897 18.982 5.473 1.00 65.62 179 LYS A C 1
ATOM 1460 O O . LYS A 1 179 ? -1.747 19.793 5.107 1.00 65.62 179 LYS A O 1
ATOM 1465 N N . ILE A 1 180 ? -1.206 17.880 6.147 1.00 62.22 180 ILE A N 1
ATOM 1466 C CA . ILE A 1 180 ? -2.552 17.600 6.646 1.00 62.22 180 ILE A CA 1
ATOM 1467 C C . ILE A 1 180 ? -2.890 18.583 7.771 1.00 62.22 180 ILE A C 1
ATOM 1469 O O . ILE A 1 180 ? -3.903 19.271 7.667 1.00 62.22 180 ILE A O 1
ATOM 1473 N N . GLU A 1 181 ? -2.021 18.727 8.776 1.00 60.09 181 GLU A N 1
ATOM 1474 C CA . GLU A 1 181 ? -2.217 19.627 9.923 1.00 60.09 181 GLU A CA 1
ATOM 1475 C C . GLU A 1 181 ? -2.424 21.083 9.474 1.00 60.09 181 GLU A C 1
ATOM 1477 O O . GLU A 1 181 ? -3.391 21.732 9.869 1.00 60.09 181 GLU A O 1
ATOM 1482 N N . GLY A 1 182 ? -1.590 21.572 8.547 1.00 56.94 182 GLY A N 1
ATOM 1483 C CA . GLY A 1 182 ? -1.696 22.931 8.006 1.00 56.94 182 GLY A CA 1
ATOM 1484 C C . GLY A 1 182 ? -2.935 23.198 7.140 1.00 56.94 182 GLY A C 1
ATOM 1485 O O . GLY A 1 182 ? -3.172 24.344 6.764 1.00 56.94 182 GLY A O 1
ATOM 1486 N N . ASN A 1 183 ? -3.718 22.170 6.796 1.00 56.00 183 ASN A N 1
ATOM 1487 C CA . ASN A 1 183 ? -4.945 22.293 6.003 1.00 56.00 183 ASN A CA 1
ATOM 1488 C C . ASN A 1 183 ? -6.216 21.873 6.774 1.00 56.00 183 ASN A C 1
ATOM 1490 O O . ASN A 1 183 ? -7.290 21.844 6.166 1.00 56.00 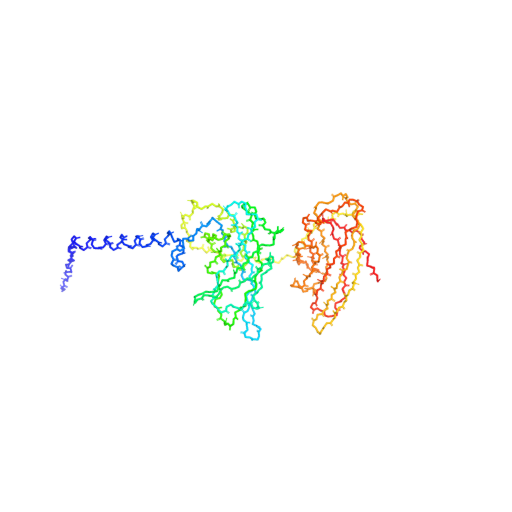183 ASN A O 1
ATOM 1494 N N . LYS A 1 184 ? -6.127 21.582 8.085 1.00 52.22 184 LYS A N 1
ATOM 1495 C CA . LYS A 1 184 ? -7.287 21.252 8.939 1.00 52.22 184 LYS A CA 1
ATOM 1496 C C . LYS A 1 184 ? -8.218 22.448 9.217 1.00 52.22 184 LYS A C 1
ATOM 1498 O O . LYS A 1 184 ? -9.382 22.217 9.520 1.00 52.22 184 LYS A O 1
ATOM 1503 N N . ASP A 1 185 ? -7.768 23.692 9.011 1.00 46.19 185 ASP A N 1
ATOM 1504 C CA . ASP A 1 185 ? -8.573 24.915 9.187 1.00 46.19 185 ASP A CA 1
ATOM 1505 C C . ASP A 1 185 ? -8.489 25.863 7.970 1.00 46.19 185 ASP A C 1
ATOM 1507 O O . ASP A 1 185 ? -7.406 26.359 7.655 1.00 46.19 185 ASP A O 1
ATOM 1511 N N . PRO A 1 186 ? -9.605 26.165 7.268 1.00 42.19 186 PRO A N 1
ATOM 1512 C CA . PRO A 1 186 ? -9.571 27.013 6.078 1.00 42.19 186 PRO A CA 1
ATOM 1513 C C . PRO A 1 186 ? -10.110 28.448 6.247 1.00 42.19 186 PRO A C 1
ATOM 1515 O O . PRO A 1 186 ? -10.302 29.098 5.220 1.00 42.19 186 PRO A O 1
ATOM 1518 N N . GLU A 1 187 ? -10.367 28.976 7.451 1.00 37.00 187 GLU A N 1
ATOM 1519 C CA . GLU A 1 187 ? -10.910 30.352 7.570 1.00 37.00 187 GLU A CA 1
ATOM 1520 C C . GLU A 1 187 ? -9.875 31.483 7.693 1.00 37.00 187 GLU A C 1
ATOM 1522 O O . GLU A 1 187 ? -10.194 32.615 7.340 1.00 37.00 187 GLU A O 1
ATOM 1527 N N . GLU A 1 188 ? -8.614 31.224 8.035 1.00 31.20 188 GLU A N 1
ATOM 1528 C CA . GLU A 1 188 ? -7.582 32.271 8.038 1.00 31.20 188 GLU A CA 1
ATOM 1529 C C . GLU A 1 188 ? -6.242 31.735 7.543 1.00 31.20 188 GLU A C 1
ATOM 1531 O O . GLU A 1 188 ? -5.404 31.293 8.315 1.00 31.20 188 GLU A O 1
ATOM 1536 N N . ASN A 1 189 ? -6.007 31.801 6.233 1.00 29.09 189 ASN A N 1
ATOM 1537 C CA . ASN A 1 189 ? -4.655 32.054 5.725 1.00 29.09 189 ASN A CA 1
ATOM 1538 C C . ASN A 1 189 ? -4.709 32.633 4.308 1.00 29.09 189 ASN A C 1
ATOM 1540 O O . ASN A 1 189 ? -4.144 32.123 3.343 1.00 29.09 189 ASN A O 1
ATOM 1544 N N . VAL A 1 190 ? -5.394 33.771 4.195 1.00 31.80 190 VAL A N 1
ATOM 1545 C CA . VAL A 1 190 ? -4.931 34.822 3.293 1.00 31.80 190 VAL A CA 1
ATOM 1546 C C . VAL A 1 190 ? -3.944 35.641 4.108 1.00 31.80 190 VAL A C 1
ATOM 1548 O O . VAL A 1 190 ? -4.383 36.472 4.885 1.00 31.80 190 VAL A O 1
ATOM 1551 N N . ILE A 1 191 ? -2.643 35.410 3.944 1.00 25.17 191 ILE A N 1
ATOM 1552 C CA . ILE A 1 191 ? -1.610 36.453 4.003 1.00 25.17 191 ILE A CA 1
ATOM 1553 C C . ILE A 1 191 ? -0.342 35.917 3.327 1.00 25.17 191 ILE A C 1
ATOM 1555 O O . ILE A 1 191 ? 0.177 34.842 3.609 1.00 25.17 191 ILE A O 1
ATOM 1559 N N . SER A 1 192 ? 0.117 36.730 2.384 1.00 26.30 192 SER A N 1
ATOM 1560 C CA . SER A 1 192 ? 1.435 36.756 1.768 1.00 26.30 192 SER A CA 1
ATOM 1561 C C . SER A 1 192 ? 2.590 36.567 2.753 1.00 26.30 192 SER A C 1
ATOM 1563 O O . SER A 1 192 ? 2.543 37.130 3.840 1.00 26.30 192 SER A O 1
ATOM 1565 N N . ASN A 1 193 ? 3.694 35.960 2.308 1.00 25.89 193 ASN A N 1
ATOM 1566 C CA . ASN A 1 193 ? 5.022 36.599 2.260 1.00 25.89 193 ASN A CA 1
ATOM 1567 C C . ASN A 1 193 ? 6.034 35.619 1.636 1.00 25.89 193 ASN A C 1
ATOM 1569 O O . ASN A 1 193 ? 6.111 34.465 2.026 1.00 25.89 193 ASN A O 1
ATOM 1573 N N . VAL A 1 194 ? 6.597 35.949 0.472 1.00 23.06 194 VAL A N 1
ATOM 1574 C CA . VAL A 1 194 ? 7.842 36.721 0.274 1.00 23.06 194 VAL A CA 1
ATOM 1575 C C . VAL A 1 194 ? 9.091 35.862 0.497 1.00 23.06 194 VAL A C 1
ATOM 1577 O O . VAL A 1 194 ? 9.414 35.431 1.595 1.00 23.06 194 VAL A O 1
ATOM 1580 N N . VAL A 1 195 ? 9.784 35.673 -0.624 1.00 26.42 195 VAL A N 1
ATOM 1581 C CA . VAL A 1 195 ? 11.154 35.192 -0.802 1.00 26.42 195 VAL A CA 1
ATOM 1582 C C . VAL A 1 195 ? 12.146 35.936 0.102 1.00 26.42 195 VAL A C 1
ATOM 1584 O O . VAL A 1 195 ? 12.135 37.165 0.116 1.00 26.42 195 VAL A O 1
ATOM 1587 N N . ASN A 1 196 ? 13.016 35.183 0.788 1.00 23.84 196 ASN A N 1
ATOM 1588 C CA . ASN A 1 196 ? 14.464 35.410 0.995 1.00 23.84 196 ASN A CA 1
ATOM 1589 C C . ASN A 1 196 ? 14.983 34.326 1.966 1.00 23.84 196 ASN A C 1
ATOM 1591 O O . ASN A 1 196 ? 14.515 34.237 3.092 1.00 23.84 196 ASN A O 1
ATOM 1595 N N . SER A 1 197 ? 15.738 33.335 1.480 1.00 26.72 197 SER A N 1
ATOM 1596 C CA . SER A 1 197 ? 17.214 33.241 1.535 1.00 26.72 197 SER A CA 1
ATOM 1597 C C . SER A 1 197 ? 17.801 33.119 2.946 1.00 26.72 197 SER A C 1
ATOM 1599 O O . SER A 1 197 ? 17.575 34.010 3.758 1.00 26.72 197 SER A O 1
ATOM 1601 N N . VAL A 1 198 ? 18.651 32.108 3.171 1.00 24.81 198 VAL A N 1
ATOM 1602 C CA . VAL A 1 198 ? 20.066 32.240 3.596 1.00 24.81 198 VAL A CA 1
ATOM 1603 C C . VAL A 1 198 ? 20.666 30.833 3.753 1.00 24.81 198 VAL A C 1
ATOM 1605 O O . VAL A 1 198 ? 20.136 29.988 4.469 1.00 24.81 198 VAL A O 1
ATOM 1608 N N . GLU A 1 199 ? 21.771 30.601 3.041 1.00 26.78 199 GLU A N 1
ATOM 1609 C CA . GLU A 1 199 ? 22.713 29.499 3.252 1.00 26.78 199 GLU A CA 1
ATOM 1610 C C . GLU A 1 199 ? 23.275 29.521 4.679 1.00 26.78 199 GLU A C 1
ATOM 1612 O O . GLU A 1 199 ? 23.565 30.591 5.206 1.00 26.78 199 GLU A O 1
ATOM 1617 N N . ASN A 1 200 ? 23.576 28.353 5.249 1.00 23.72 200 ASN A N 1
ATOM 1618 C CA . ASN A 1 200 ? 24.827 28.202 5.990 1.00 23.72 200 ASN A CA 1
ATOM 1619 C C . ASN A 1 200 ? 25.268 26.737 6.051 1.00 23.72 200 ASN A C 1
ATOM 1621 O O . ASN A 1 200 ? 24.618 25.886 6.651 1.00 23.72 200 ASN A O 1
ATOM 1625 N N . ASN A 1 201 ? 26.429 26.496 5.443 1.00 27.52 201 ASN A N 1
ATOM 1626 C CA . ASN A 1 201 ? 27.308 25.363 5.693 1.00 27.52 201 ASN A CA 1
ATOM 1627 C C . ASN A 1 201 ? 27.661 25.265 7.182 1.00 27.52 201 ASN A C 1
ATOM 1629 O O . ASN A 1 201 ? 28.191 26.233 7.725 1.00 27.52 201 ASN A O 1
ATOM 1633 N N . GLN A 1 202 ? 27.562 24.069 7.766 1.00 26.94 202 GLN A N 1
ATOM 1634 C CA . GLN A 1 202 ? 28.580 23.573 8.696 1.00 26.94 202 GLN A CA 1
ATOM 1635 C C . GLN A 1 202 ? 28.805 22.070 8.493 1.00 26.94 202 GLN A C 1
ATOM 1637 O O . GLN A 1 202 ? 27.965 21.235 8.807 1.00 26.94 202 GLN A O 1
ATOM 1642 N N . ASN A 1 203 ? 29.989 21.761 7.965 1.00 26.62 203 ASN A N 1
ATOM 1643 C CA . ASN A 1 203 ? 30.656 20.475 8.097 1.00 26.62 203 ASN A CA 1
ATOM 1644 C C . ASN A 1 203 ? 31.076 20.288 9.561 1.00 26.62 203 ASN A C 1
ATOM 1646 O O . ASN A 1 203 ? 31.864 21.094 10.055 1.00 26.62 203 ASN A O 1
ATOM 1650 N N . THR A 1 204 ? 30.689 19.179 10.186 1.00 24.86 204 THR A N 1
ATOM 1651 C CA . THR A 1 204 ? 31.530 18.499 11.181 1.00 24.86 204 THR A CA 1
ATOM 1652 C C . THR A 1 204 ? 31.360 16.994 11.049 1.00 24.86 204 THR A C 1
ATOM 1654 O O . THR A 1 204 ? 30.303 16.441 11.331 1.00 24.86 204 THR A O 1
ATOM 1657 N N . SER A 1 205 ? 32.452 16.364 10.621 1.00 30.30 205 SER A N 1
ATOM 1658 C CA . SER A 1 205 ? 32.785 14.959 10.828 1.00 30.30 205 SER A CA 1
ATOM 1659 C C . SER A 1 205 ? 32.646 14.597 12.307 1.00 30.30 205 SER A C 1
ATOM 1661 O O . SER A 1 205 ? 33.306 15.198 13.154 1.00 30.30 205 SER A O 1
ATOM 1663 N N . GLY A 1 206 ? 31.836 13.585 12.589 1.00 23.47 206 GLY A N 1
ATOM 1664 C CA . GLY A 1 206 ? 31.694 12.953 13.892 1.00 23.47 206 GLY A CA 1
ATOM 1665 C C . GLY A 1 206 ? 30.810 11.729 13.725 1.00 23.47 206 GLY A C 1
ATOM 1666 O O . GLY A 1 206 ? 29.616 11.856 13.488 1.00 23.47 206 GLY A O 1
ATOM 1667 N N . GLU A 1 207 ? 31.424 10.556 13.771 1.00 37.25 207 GLU A N 1
ATOM 1668 C CA . GLU A 1 207 ? 30.764 9.257 13.824 1.00 37.25 207 GLU A CA 1
ATOM 1669 C C . GLU A 1 207 ? 29.882 9.222 15.084 1.00 37.25 207 GLU A C 1
ATOM 1671 O O . GLU A 1 207 ? 30.382 9.155 16.206 1.00 37.25 207 GLU A O 1
ATOM 1676 N N . ILE A 1 208 ? 28.568 9.368 14.902 1.00 28.09 208 ILE A N 1
ATOM 1677 C CA . ILE A 1 208 ? 27.568 9.149 15.947 1.00 28.09 208 ILE A CA 1
ATOM 1678 C C . ILE A 1 208 ? 26.975 7.779 15.648 1.00 28.09 208 ILE A C 1
ATOM 1680 O O . ILE A 1 208 ? 26.173 7.635 14.730 1.00 28.09 208 ILE A O 1
ATOM 1684 N N . ILE A 1 209 ? 27.397 6.769 16.404 1.00 30.09 209 ILE A N 1
ATOM 1685 C CA . ILE A 1 209 ? 26.612 5.546 16.559 1.00 30.09 209 ILE A CA 1
ATOM 1686 C C . ILE A 1 209 ? 25.412 5.964 17.420 1.00 30.09 209 ILE A C 1
ATOM 1688 O O . ILE A 1 209 ? 25.633 6.392 18.555 1.00 30.09 209 ILE A O 1
ATOM 1692 N N . PRO A 1 210 ? 24.166 5.931 16.918 1.00 32.53 210 PRO A N 1
ATOM 1693 C CA . PRO A 1 210 ? 23.016 6.150 17.776 1.00 32.53 210 PRO A CA 1
ATOM 1694 C C . PRO A 1 210 ? 22.921 4.950 18.720 1.00 32.53 210 PRO A C 1
ATOM 1696 O O . PRO A 1 210 ? 22.848 3.809 18.262 1.00 32.53 210 PRO A O 1
ATOM 1699 N N . ASP A 1 211 ? 22.946 5.204 20.028 1.00 34.22 211 ASP A N 1
ATOM 1700 C CA . ASP A 1 211 ? 22.533 4.230 21.036 1.00 34.22 211 ASP A CA 1
ATOM 1701 C C . ASP A 1 211 ? 21.048 3.909 20.794 1.00 34.22 211 ASP A C 1
ATOM 1703 O O . ASP A 1 211 ? 20.157 4.621 21.264 1.00 34.22 211 ASP A O 1
ATOM 1707 N N . GLU A 1 212 ? 20.765 2.857 20.021 1.00 44.47 212 GLU A N 1
ATOM 1708 C CA . GLU A 1 212 ? 19.432 2.259 20.004 1.00 44.47 212 GLU A CA 1
ATOM 1709 C C . GLU A 1 212 ? 19.114 1.762 21.426 1.00 44.47 212 GLU A C 1
ATOM 1711 O O . GLU A 1 212 ? 19.946 1.082 22.041 1.00 44.47 212 GLU A O 1
ATOM 1716 N N . PRO A 1 213 ? 17.932 2.080 21.985 1.00 39.56 213 PRO A N 1
ATOM 1717 C CA . PRO A 1 213 ? 17.525 1.530 23.269 1.00 39.56 213 PRO A CA 1
ATOM 1718 C C . PRO A 1 213 ? 17.530 0.003 23.175 1.00 39.56 213 PRO A C 1
ATOM 1720 O O . PRO A 1 213 ? 16.889 -0.561 22.292 1.00 39.56 213 PRO A O 1
ATOM 1723 N N . ILE A 1 214 ? 18.252 -0.666 24.081 1.00 53.03 214 ILE A N 1
ATOM 1724 C CA . ILE A 1 214 ? 18.277 -2.132 24.153 1.00 53.03 214 ILE A CA 1
ATOM 1725 C C . ILE A 1 214 ? 16.831 -2.598 24.390 1.00 53.03 214 ILE A C 1
ATOM 1727 O O . ILE A 1 214 ? 16.280 -2.289 25.452 1.00 53.03 214 ILE A O 1
ATOM 1731 N N . PRO A 1 215 ? 16.198 -3.303 23.434 1.00 58.34 215 PRO A N 1
ATOM 1732 C CA . PRO A 1 215 ? 14.814 -3.717 23.590 1.00 58.34 215 PRO A CA 1
ATOM 1733 C C . PRO A 1 215 ? 14.686 -4.679 24.773 1.00 58.34 215 PRO A C 1
ATOM 1735 O O . PRO A 1 215 ? 15.534 -5.553 24.969 1.00 58.34 215 PRO A O 1
ATOM 1738 N N . GLU A 1 216 ? 13.626 -4.516 25.571 1.00 73.56 216 GLU A N 1
ATOM 1739 C CA . GLU A 1 216 ? 13.309 -5.451 26.653 1.00 73.56 216 GLU A CA 1
ATOM 1740 C C . GLU A 1 216 ? 13.152 -6.872 26.100 1.00 73.56 216 GLU A C 1
ATOM 1742 O O . GLU A 1 216 ? 12.676 -7.069 24.980 1.00 73.56 216 GLU A O 1
ATOM 1747 N N . ASN A 1 217 ? 13.525 -7.879 26.888 1.00 80.44 217 ASN A N 1
ATOM 1748 C CA . ASN A 1 217 ? 13.367 -9.265 26.467 1.00 80.44 217 ASN A CA 1
ATOM 1749 C C . ASN A 1 217 ? 11.895 -9.700 26.549 1.00 80.44 217 ASN A C 1
ATOM 1751 O O . ASN A 1 217 ? 11.183 -9.396 27.508 1.00 80.44 217 ASN A O 1
ATOM 1755 N N . SER A 1 218 ? 11.458 -10.430 25.531 1.00 82.19 218 SER A N 1
ATOM 1756 C CA . SER A 1 218 ? 10.187 -11.145 25.465 1.00 82.19 218 SER A CA 1
ATOM 1757 C C . SER A 1 218 ? 10.323 -12.486 26.189 1.00 82.19 218 SER A C 1
ATOM 1759 O O . SER A 1 218 ? 11.370 -13.130 26.103 1.00 82.19 218 SER A O 1
ATOM 1761 N N . ASN A 1 219 ? 9.272 -12.919 26.890 1.00 81.62 219 ASN A N 1
ATOM 1762 C CA . ASN A 1 219 ? 9.180 -14.293 27.394 1.00 81.62 219 ASN A CA 1
ATOM 1763 C C . ASN A 1 219 ? 8.693 -15.268 26.315 1.00 81.62 219 ASN A C 1
ATOM 1765 O O . ASN A 1 219 ? 8.694 -16.473 26.545 1.00 81.62 219 ASN A O 1
ATOM 1769 N N . SER A 1 220 ? 8.219 -14.755 25.178 1.00 84.44 220 SER A N 1
ATOM 1770 C CA . SER A 1 220 ? 7.696 -15.555 24.077 1.00 84.44 220 SER A CA 1
ATOM 1771 C C . SER A 1 220 ? 8.815 -16.323 23.381 1.00 84.44 220 SER A C 1
ATOM 1773 O O . SER A 1 220 ? 9.949 -15.858 23.275 1.00 84.44 220 SER A O 1
ATOM 1775 N N . GLU A 1 221 ? 8.483 -17.505 22.879 1.00 84.50 221 GLU A N 1
ATOM 1776 C CA . GLU A 1 221 ? 9.424 -18.375 22.174 1.00 84.50 221 GLU A CA 1
ATOM 1777 C C . GLU A 1 221 ? 9.207 -18.265 20.670 1.00 84.50 221 GLU A C 1
ATOM 1779 O O . GLU A 1 221 ? 8.109 -17.940 20.208 1.00 84.50 221 GLU A O 1
ATOM 1784 N N . THR A 1 222 ? 10.242 -18.532 19.871 1.00 87.12 222 THR A N 1
ATOM 1785 C CA . THR A 1 222 ? 10.119 -18.442 18.414 1.00 87.12 222 THR A CA 1
ATOM 1786 C C . THR A 1 222 ? 10.925 -19.488 17.673 1.00 87.12 222 THR A C 1
ATOM 1788 O O . THR A 1 222 ? 12.110 -19.705 17.932 1.00 87.12 222 THR A O 1
ATOM 1791 N N . THR A 1 223 ? 10.271 -20.079 16.676 1.00 82.75 223 THR A N 1
ATOM 1792 C CA . THR A 1 223 ? 10.912 -20.915 15.665 1.00 82.75 223 THR A CA 1
ATOM 1793 C C . THR A 1 223 ? 10.656 -20.338 14.286 1.00 82.75 223 THR A C 1
ATOM 1795 O O . THR A 1 223 ? 9.612 -19.736 14.029 1.00 82.75 223 THR A O 1
ATOM 1798 N N . TRP A 1 224 ? 11.612 -20.520 13.386 1.00 87.19 224 TRP A N 1
ATOM 1799 C CA . TRP A 1 224 ? 11.432 -20.162 11.988 1.00 87.19 224 TRP A CA 1
ATOM 1800 C C . TRP A 1 224 ? 12.105 -21.179 11.077 1.00 87.19 224 TRP A C 1
ATOM 1802 O O . TRP A 1 224 ? 13.026 -21.892 11.485 1.00 87.19 224 TRP A O 1
ATOM 1812 N N . LYS A 1 225 ? 11.640 -21.255 9.836 1.00 84.44 225 LYS A N 1
ATOM 1813 C CA . LYS A 1 225 ? 12.264 -22.050 8.774 1.00 84.44 225 LYS A CA 1
ATOM 1814 C C . LYS A 1 225 ? 12.015 -21.415 7.423 1.00 84.44 225 LYS A C 1
ATOM 1816 O O . LYS A 1 225 ? 11.046 -20.682 7.240 1.00 84.44 225 LYS A O 1
ATOM 1821 N N . ILE A 1 226 ? 12.865 -21.766 6.471 1.00 84.62 226 ILE A N 1
ATOM 1822 C CA . ILE A 1 226 ? 12.617 -21.505 5.057 1.00 84.62 226 ILE A CA 1
ATOM 1823 C C . ILE A 1 226 ? 11.686 -22.615 4.563 1.00 84.62 226 ILE A C 1
ATOM 1825 O O . ILE A 1 226 ? 12.005 -23.794 4.692 1.00 84.62 226 ILE A O 1
ATOM 1829 N N . THR A 1 227 ? 10.510 -22.255 4.057 1.00 85.31 227 THR A N 1
ATOM 1830 C CA . THR A 1 227 ? 9.537 -23.211 3.499 1.00 85.31 227 THR A CA 1
ATOM 1831 C C . THR A 1 227 ? 9.712 -23.411 2.005 1.00 85.31 227 THR A C 1
ATOM 1833 O O . THR A 1 227 ? 9.358 -24.467 1.485 1.00 85.31 227 THR A O 1
ATOM 1836 N N . ASN A 1 228 ? 10.248 -22.407 1.319 1.00 81.75 228 ASN A N 1
ATOM 1837 C CA . ASN A 1 228 ? 10.570 -22.465 -0.094 1.00 81.75 228 ASN A CA 1
ATOM 1838 C C . ASN A 1 228 ? 11.735 -21.524 -0.391 1.00 81.75 228 ASN A C 1
ATOM 1840 O O . ASN A 1 228 ? 11.828 -20.451 0.202 1.00 81.75 228 ASN A O 1
ATOM 1844 N N . GLU A 1 229 ? 12.578 -21.892 -1.343 1.00 87.75 229 GLU A N 1
ATOM 1845 C CA . GLU A 1 229 ? 13.650 -21.042 -1.848 1.00 87.75 229 GLU A CA 1
ATOM 1846 C C . GLU A 1 229 ? 13.677 -21.102 -3.371 1.00 87.75 229 GLU A C 1
ATOM 1848 O O . GLU A 1 229 ? 13.380 -22.129 -3.984 1.00 87.75 229 GLU A O 1
ATOM 1853 N N . TRP A 1 230 ? 13.998 -19.979 -3.993 1.00 83.44 230 TRP A N 1
ATOM 1854 C CA . TRP A 1 230 ? 14.189 -19.892 -5.427 1.00 83.44 230 TRP A CA 1
ATOM 1855 C C . TRP A 1 230 ? 15.335 -18.939 -5.721 1.00 83.44 230 TRP A C 1
ATOM 1857 O O . TRP A 1 230 ? 15.510 -17.917 -5.065 1.00 83.44 230 TRP A O 1
ATOM 1867 N N . ILE A 1 231 ? 16.117 -19.279 -6.734 1.00 80.62 231 ILE A N 1
ATOM 1868 C CA . ILE A 1 231 ? 17.256 -18.479 -7.169 1.00 80.62 231 ILE A CA 1
ATOM 1869 C C . ILE A 1 231 ? 17.081 -18.238 -8.657 1.00 80.62 231 ILE A C 1
ATOM 1871 O O . ILE A 1 231 ? 16.801 -19.168 -9.417 1.00 80.62 231 ILE A O 1
ATOM 1875 N N . ASN A 1 232 ? 17.224 -16.987 -9.073 1.00 76.38 232 ASN A N 1
ATOM 1876 C CA . ASN A 1 232 ? 17.400 -16.634 -10.474 1.00 76.38 232 ASN A CA 1
ATOM 1877 C C . ASN A 1 232 ? 18.768 -15.950 -10.652 1.00 76.38 232 ASN A C 1
ATOM 1879 O O . ASN A 1 232 ? 19.515 -15.770 -9.695 1.00 76.38 232 ASN A O 1
ATOM 1883 N N . ASN A 1 233 ? 19.122 -15.580 -11.883 1.00 73.94 233 ASN A N 1
ATOM 1884 C CA . ASN A 1 233 ? 20.453 -15.036 -12.184 1.00 73.94 233 ASN A CA 1
ATOM 1885 C C . ASN A 1 233 ? 20.768 -13.695 -11.492 1.00 73.94 233 ASN A C 1
ATOM 1887 O O . ASN A 1 233 ? 21.904 -13.235 -11.572 1.00 73.94 233 ASN A O 1
ATOM 1891 N N . THR A 1 234 ? 19.779 -13.041 -10.887 1.00 79.19 234 THR A N 1
ATOM 1892 C CA . THR A 1 234 ? 19.891 -11.688 -10.330 1.00 79.19 234 THR A CA 1
ATOM 1893 C C . THR A 1 234 ? 19.380 -11.572 -8.899 1.00 79.19 234 THR A C 1
ATOM 1895 O O . THR A 1 234 ? 19.598 -10.539 -8.280 1.00 79.19 234 THR A O 1
ATOM 1898 N N . GLU A 1 235 ? 18.682 -12.582 -8.378 1.00 84.62 235 GLU A N 1
ATOM 1899 C CA . GLU A 1 235 ? 18.017 -12.521 -7.080 1.00 84.62 235 GLU A CA 1
ATOM 1900 C C . GLU A 1 235 ? 17.953 -13.895 -6.400 1.00 84.62 235 GLU A C 1
ATOM 1902 O O . GLU A 1 235 ? 17.687 -14.921 -7.037 1.00 84.62 235 GLU A O 1
ATOM 1907 N N . TYR A 1 236 ? 18.110 -13.885 -5.077 1.00 80.62 236 TYR A N 1
ATOM 1908 C CA . TYR A 1 236 ? 17.716 -14.973 -4.183 1.00 80.62 236 TYR A CA 1
ATOM 1909 C C . TYR A 1 236 ? 16.360 -14.628 -3.566 1.00 80.62 236 TYR A C 1
ATOM 1911 O O . TYR A 1 236 ? 16.167 -13.523 -3.066 1.00 80.62 236 TYR A O 1
ATOM 1919 N N . GLY A 1 237 ? 15.409 -15.554 -3.573 1.00 87.12 237 GLY A N 1
ATOM 1920 C CA . GLY A 1 237 ? 14.130 -15.387 -2.898 1.00 87.12 237 GLY A CA 1
ATOM 1921 C C . GLY A 1 237 ? 13.820 -16.554 -1.975 1.00 87.12 237 GLY A C 1
ATOM 1922 O O . GLY A 1 237 ? 14.125 -17.708 -2.278 1.00 87.12 237 GLY A O 1
ATOM 1923 N N . CYS A 1 238 ? 13.208 -16.254 -0.835 1.00 84.81 238 CYS A N 1
ATOM 1924 C CA . CYS A 1 238 ? 12.807 -17.262 0.131 1.00 84.81 238 CYS A CA 1
ATOM 1925 C C . CYS A 1 238 ? 11.433 -16.957 0.727 1.00 84.81 238 CYS A C 1
ATOM 1927 O O . CYS A 1 238 ? 11.075 -15.807 0.975 1.00 84.81 238 CYS A O 1
ATOM 1929 N N . ALA A 1 239 ? 10.666 -18.017 0.963 1.00 85.62 239 ALA A N 1
ATOM 1930 C CA . ALA A 1 239 ? 9.476 -18.000 1.793 1.00 85.62 239 ALA A CA 1
ATOM 1931 C C . ALA A 1 239 ? 9.855 -18.512 3.183 1.00 85.62 239 ALA A C 1
ATOM 1933 O O . ALA A 1 239 ? 10.509 -19.549 3.319 1.00 85.62 239 ALA A O 1
ATOM 1934 N N . ILE A 1 240 ? 9.444 -17.791 4.215 1.00 89.50 240 ILE A N 1
ATOM 1935 C CA . ILE A 1 240 ? 9.750 -18.068 5.613 1.00 89.50 240 ILE A CA 1
ATOM 1936 C C . ILE A 1 240 ? 8.439 -18.336 6.330 1.00 89.50 240 ILE A C 1
ATOM 1938 O O . ILE A 1 240 ? 7.482 -17.580 6.185 1.00 89.50 240 ILE A O 1
ATOM 1942 N N . GLU A 1 241 ? 8.407 -19.394 7.132 1.00 87.75 241 GLU A N 1
ATOM 1943 C CA . GLU A 1 241 ? 7.380 -19.595 8.150 1.00 87.75 241 GLU A CA 1
ATOM 1944 C C . GLU A 1 241 ? 7.978 -19.238 9.507 1.00 87.75 241 GLU A C 1
ATOM 1946 O O . GLU A 1 241 ? 9.012 -19.781 9.901 1.00 87.75 241 GLU A O 1
ATOM 1951 N N . LEU A 1 242 ? 7.315 -18.325 10.207 1.00 89.88 242 LEU A N 1
ATOM 1952 C CA . LEU A 1 242 ? 7.651 -17.881 11.547 1.00 89.88 242 LEU A CA 1
ATOM 1953 C C . LEU A 1 242 ? 6.544 -18.311 12.504 1.00 89.88 242 LEU A C 1
ATOM 1955 O O . LEU A 1 242 ? 5.372 -18.030 12.257 1.00 89.88 242 LEU A O 1
ATOM 1959 N N . LYS A 1 243 ? 6.917 -18.943 13.613 1.00 89.25 243 LYS A N 1
ATOM 1960 C CA . LYS A 1 243 ? 5.998 -19.342 14.678 1.00 89.25 243 LYS A CA 1
ATOM 1961 C C . LYS A 1 243 ? 6.427 -18.726 15.993 1.00 89.25 243 LYS A C 1
ATOM 1963 O O . LYS A 1 243 ? 7.541 -18.982 16.448 1.00 89.25 243 LYS A O 1
ATOM 1968 N N . ILE A 1 244 ? 5.533 -17.958 16.604 1.00 87.38 244 ILE A N 1
ATOM 1969 C CA . ILE A 1 244 ? 5.731 -17.316 17.903 1.00 87.38 244 ILE A CA 1
ATOM 1970 C C . ILE A 1 244 ? 4.746 -17.924 18.896 1.00 87.38 244 ILE A C 1
ATOM 1972 O O . ILE A 1 244 ? 3.536 -17.836 18.697 1.00 87.38 244 ILE A O 1
ATOM 1976 N N . ASN A 1 245 ? 5.253 -18.517 19.973 1.00 82.38 245 ASN A N 1
ATOM 1977 C CA . ASN A 1 245 ? 4.435 -18.947 21.101 1.00 82.38 245 ASN A CA 1
ATOM 1978 C C . ASN A 1 245 ? 4.383 -17.806 22.121 1.00 82.38 245 ASN A C 1
ATOM 1980 O O . ASN A 1 245 ? 5.382 -17.526 22.785 1.00 82.38 245 ASN A O 1
ATOM 1984 N N . ASN A 1 246 ? 3.246 -17.112 22.202 1.00 86.94 246 ASN A N 1
ATOM 1985 C CA . ASN A 1 246 ? 3.120 -15.901 23.008 1.00 86.94 246 ASN A CA 1
ATOM 1986 C C . ASN A 1 246 ? 3.057 -16.230 24.503 1.00 86.94 246 ASN A C 1
ATOM 1988 O O . ASN A 1 246 ? 2.097 -16.852 24.950 1.00 86.94 246 ASN A O 1
ATOM 1992 N N . LEU A 1 247 ? 4.022 -15.746 25.283 1.00 81.88 247 LEU A N 1
ATOM 1993 C CA . LEU A 1 247 ? 4.068 -15.911 26.743 1.00 81.88 247 LEU A CA 1
ATOM 1994 C C . LEU A 1 247 ? 4.097 -14.566 27.492 1.00 81.88 247 LEU A C 1
ATOM 1996 O O . LEU A 1 247 ? 4.295 -14.527 28.706 1.00 81.88 247 LEU A O 1
ATOM 2000 N N . ASP A 1 248 ? 3.872 -13.454 26.785 1.00 76.88 248 ASP A N 1
ATOM 2001 C CA . ASP A 1 248 ? 3.938 -12.091 27.330 1.00 76.88 248 ASP A CA 1
ATOM 2002 C C . ASP A 1 248 ? 2.575 -11.537 27.780 1.00 76.88 248 ASP A C 1
ATOM 2004 O O . ASP A 1 248 ? 2.433 -10.342 28.050 1.00 76.88 248 ASP A O 1
ATOM 2008 N N . GLY A 1 249 ? 1.566 -12.406 27.903 1.00 78.00 249 GLY A N 1
ATOM 2009 C CA . GLY A 1 249 ? 0.189 -12.021 28.209 1.00 78.00 249 GLY A CA 1
ATOM 2010 C C . GLY A 1 249 ? -0.666 -11.825 26.955 1.00 78.00 249 GLY A C 1
ATOM 2011 O O . GLY A 1 249 ? -0.243 -12.101 25.840 1.00 78.00 249 GLY A O 1
ATOM 2012 N N . ASN A 1 250 ? -1.915 -11.389 27.127 1.00 73.50 250 ASN A N 1
ATOM 2013 C CA . ASN A 1 250 ? -2.805 -11.163 25.985 1.00 73.50 250 ASN A CA 1
ATOM 2014 C C . ASN A 1 250 ? -2.371 -9.915 25.207 1.00 73.50 250 ASN A C 1
ATOM 2016 O O . ASN A 1 250 ? -2.287 -8.828 25.777 1.00 73.50 250 ASN A O 1
ATOM 2020 N N . ILE A 1 251 ? -2.174 -10.070 23.902 1.00 78.88 251 ILE A N 1
ATOM 2021 C CA . ILE A 1 251 ? -1.827 -8.996 22.969 1.00 78.88 251 ILE A CA 1
ATOM 2022 C C . ILE A 1 251 ? -3.049 -8.719 22.104 1.00 78.88 251 ILE A C 1
ATOM 2024 O O . ILE A 1 251 ? -3.697 -9.664 21.671 1.00 78.88 251 ILE A O 1
ATOM 2028 N N . SER A 1 252 ? -3.386 -7.450 21.875 1.00 73.06 252 SER A N 1
ATOM 2029 C CA . SER A 1 252 ? -4.547 -7.035 21.069 1.00 73.06 252 SER A CA 1
ATOM 2030 C C . SER A 1 252 ? -4.185 -6.538 19.669 1.00 73.06 252 SER A C 1
ATOM 2032 O O . SER A 1 252 ? -5.067 -6.489 18.818 1.00 73.06 252 SER A O 1
ATOM 2034 N N . ASN A 1 253 ? -2.910 -6.221 19.429 1.00 81.31 253 ASN A N 1
ATOM 2035 C CA . ASN A 1 253 ? -2.331 -5.956 18.114 1.00 81.31 253 ASN A CA 1
ATOM 2036 C C . ASN A 1 253 ? -0.887 -6.440 18.135 1.00 81.31 253 ASN A C 1
ATOM 2038 O O . ASN A 1 253 ? -0.075 -5.905 18.899 1.00 81.31 253 ASN A O 1
ATOM 2042 N N . TRP A 1 254 ? -0.577 -7.463 17.349 1.00 85.44 254 TRP A N 1
ATOM 2043 C CA . TRP A 1 254 ? 0.788 -7.952 17.280 1.00 85.44 254 TRP A CA 1
ATOM 2044 C C . TRP A 1 254 ? 1.610 -7.161 16.261 1.00 85.44 254 TRP A C 1
ATOM 2046 O O . TRP A 1 254 ? 1.114 -6.759 15.207 1.00 85.44 254 TRP A O 1
ATOM 2056 N N . THR A 1 255 ? 2.886 -6.965 16.571 1.00 92.69 255 THR A N 1
ATOM 2057 C CA . THR A 1 255 ? 3.912 -6.527 15.624 1.00 92.69 255 THR A CA 1
ATOM 2058 C C . THR A 1 255 ? 5.083 -7.491 15.693 1.00 92.69 255 THR A C 1
ATOM 2060 O O . THR A 1 255 ? 5.452 -7.962 16.770 1.00 92.69 255 THR A O 1
ATOM 2063 N N . ILE A 1 256 ? 5.657 -7.811 14.541 1.00 92.31 256 ILE A N 1
ATOM 2064 C CA . ILE A 1 256 ? 6.841 -8.661 14.442 1.00 92.31 256 ILE A CA 1
ATOM 2065 C C . ILE A 1 256 ? 7.885 -7.904 13.644 1.00 92.31 256 ILE A C 1
ATOM 2067 O O . ILE A 1 256 ? 7.588 -7.469 12.535 1.00 92.31 256 ILE A O 1
ATOM 2071 N N . SER A 1 257 ? 9.100 -7.796 14.169 1.00 93.94 257 SER A N 1
ATOM 2072 C CA . SER A 1 257 ? 10.234 -7.239 13.431 1.00 93.94 257 SER A CA 1
ATOM 2073 C C . SER A 1 257 ? 11.330 -8.283 13.256 1.00 93.94 257 SER A C 1
ATOM 2075 O O . SER A 1 257 ? 11.655 -9.000 14.202 1.00 93.94 257 SER A O 1
ATOM 2077 N N . LEU A 1 258 ? 11.893 -8.363 12.053 1.00 92.31 258 LEU A N 1
ATOM 2078 C CA . LEU A 1 258 ? 12.964 -9.281 11.672 1.00 92.31 258 LEU A CA 1
ATOM 2079 C C . LEU A 1 258 ? 14.154 -8.477 11.151 1.00 92.31 258 LEU A C 1
ATOM 2081 O O . LEU A 1 258 ? 13.999 -7.687 10.220 1.00 92.31 258 LEU A O 1
ATOM 2085 N N . ASP A 1 259 ? 15.337 -8.721 11.707 1.00 87.88 259 ASP A N 1
ATOM 2086 C CA . ASP A 1 259 ? 16.577 -8.136 11.191 1.00 87.88 259 ASP A CA 1
ATOM 2087 C C . ASP A 1 259 ? 17.180 -9.079 10.136 1.00 87.88 259 ASP A C 1
ATOM 2089 O O . ASP A 1 259 ? 17.515 -10.229 10.445 1.00 87.88 259 ASP A O 1
ATOM 2093 N N . VAL A 1 260 ? 17.318 -8.599 8.897 1.00 86.88 260 VAL A N 1
ATOM 2094 C CA . VAL A 1 260 ? 17.751 -9.369 7.714 1.00 86.88 260 VAL A CA 1
ATOM 2095 C C . VAL A 1 260 ? 18.905 -8.674 6.965 1.00 86.88 260 VAL A C 1
ATOM 2097 O O . VAL A 1 260 ? 19.138 -7.484 7.174 1.00 86.88 260 VAL A O 1
ATOM 2100 N N . PRO A 1 261 ? 19.664 -9.374 6.097 1.00 84.25 261 PRO A N 1
ATOM 2101 C CA . PRO A 1 261 ? 20.815 -8.790 5.400 1.00 84.25 261 PRO A CA 1
ATOM 2102 C C . PRO A 1 261 ? 20.489 -7.555 4.541 1.00 84.25 261 PRO A C 1
ATOM 2104 O O . PRO A 1 261 ? 19.410 -7.455 3.958 1.00 84.25 261 PRO A O 1
ATOM 2107 N N . LEU A 1 262 ? 21.473 -6.661 4.375 1.00 84.88 262 LEU A N 1
ATOM 2108 C CA . LEU A 1 262 ? 21.375 -5.445 3.543 1.00 84.88 262 LEU A CA 1
ATOM 2109 C C . LEU A 1 262 ? 21.226 -5.701 2.034 1.00 84.88 262 LEU A C 1
ATOM 2111 O O . LEU A 1 262 ? 21.033 -4.761 1.268 1.00 84.88 262 LEU A O 1
ATOM 2115 N N . SER A 1 263 ? 21.299 -6.954 1.587 1.00 86.88 263 SER A N 1
ATOM 2116 C CA . SER A 1 263 ? 20.972 -7.326 0.209 1.00 86.88 263 SER A CA 1
ATOM 2117 C C . SER A 1 263 ? 19.465 -7.457 -0.036 1.00 86.88 263 SER A C 1
ATOM 2119 O O . SER A 1 263 ? 19.074 -7.775 -1.153 1.00 86.88 263 SER A O 1
ATOM 2121 N N . LEU A 1 264 ? 18.603 -7.230 0.966 1.00 90.44 264 LEU A N 1
ATOM 2122 C CA . LEU A 1 264 ? 17.148 -7.275 0.790 1.00 90.44 264 LEU A CA 1
ATOM 2123 C C . LEU A 1 264 ? 16.687 -6.279 -0.286 1.00 90.44 264 LEU A C 1
ATOM 2125 O O . LEU A 1 264 ? 17.007 -5.089 -0.244 1.00 90.44 264 LEU A O 1
ATOM 2129 N N . ASN A 1 265 ? 15.861 -6.761 -1.206 1.00 87.38 265 ASN A N 1
ATOM 2130 C CA . ASN A 1 265 ? 15.074 -5.938 -2.106 1.00 87.38 265 ASN A CA 1
ATOM 2131 C C . ASN A 1 265 ? 13.854 -5.401 -1.335 1.00 87.38 265 ASN A C 1
ATOM 2133 O O . ASN A 1 265 ? 12.865 -6.112 -1.146 1.00 87.38 265 ASN A O 1
ATOM 2137 N N . LYS A 1 266 ? 13.939 -4.149 -0.868 1.00 84.31 266 LYS A N 1
ATOM 2138 C CA . LYS A 1 266 ? 12.897 -3.501 -0.044 1.00 84.31 266 LYS A CA 1
ATOM 2139 C C . LYS A 1 266 ? 11.537 -3.433 -0.733 1.00 84.31 266 LYS A C 1
ATOM 2141 O O . LYS A 1 266 ? 10.516 -3.416 -0.054 1.00 84.31 266 LYS A O 1
ATOM 2146 N N . ASP A 1 267 ? 11.542 -3.413 -2.062 1.00 80.25 267 ASP A N 1
ATOM 2147 C CA . ASP A 1 267 ? 10.343 -3.271 -2.884 1.00 80.25 267 ASP A CA 1
ATOM 2148 C C . ASP A 1 267 ? 9.657 -4.621 -3.146 1.00 80.25 267 ASP A C 1
ATOM 2150 O O . ASP A 1 267 ? 8.619 -4.679 -3.803 1.00 80.25 267 ASP A O 1
ATOM 2154 N N . SER A 1 268 ? 10.230 -5.730 -2.659 1.00 83.81 268 SER A N 1
ATOM 2155 C CA . SER A 1 268 ? 9.730 -7.076 -2.930 1.00 83.81 268 SER A CA 1
ATOM 2156 C C . SER A 1 268 ? 9.674 -7.936 -1.670 1.00 83.81 268 SER A C 1
ATOM 2158 O O . SER A 1 268 ? 10.387 -8.931 -1.513 1.00 83.81 268 SER A O 1
ATOM 2160 N N . ILE A 1 269 ? 8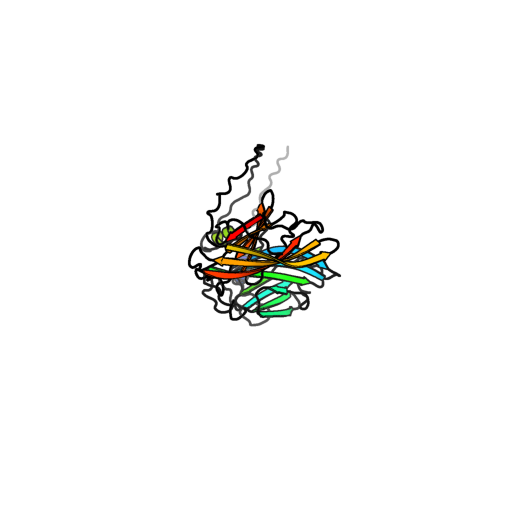.786 -7.520 -0.768 1.00 84.81 269 ILE A N 1
ATOM 2161 C CA . ILE A 1 269 ? 8.457 -8.223 0.468 1.00 84.81 269 ILE A CA 1
ATOM 2162 C C . ILE A 1 269 ? 6.952 -8.467 0.490 1.00 84.81 269 ILE A C 1
ATOM 2164 O O . ILE A 1 269 ? 6.175 -7.515 0.465 1.00 84.81 269 ILE A O 1
ATOM 2168 N N . ASP A 1 270 ? 6.546 -9.730 0.602 1.00 82.69 270 ASP A N 1
ATOM 2169 C CA . ASP A 1 270 ? 5.138 -10.091 0.770 1.00 82.69 270 ASP A CA 1
ATOM 2170 C C . ASP A 1 270 ? 4.949 -10.779 2.118 1.00 82.69 270 ASP A C 1
ATOM 2172 O O . ASP A 1 270 ? 5.506 -11.849 2.350 1.00 82.69 270 ASP A O 1
ATOM 2176 N N . ALA A 1 271 ? 4.131 -10.219 3.003 1.00 84.44 271 ALA A N 1
ATOM 2177 C CA . ALA A 1 271 ? 3.786 -10.850 4.273 1.00 84.44 271 ALA A CA 1
ATOM 2178 C C . ALA A 1 271 ? 2.289 -11.185 4.319 1.00 84.44 271 ALA A C 1
ATOM 2180 O O . ALA A 1 271 ? 1.415 -10.330 4.164 1.00 84.44 271 ALA A O 1
ATOM 2181 N N . TRP A 1 272 ? 1.982 -12.469 4.501 1.00 78.38 272 TRP A N 1
ATOM 2182 C CA . TRP A 1 272 ? 0.613 -12.974 4.511 1.00 78.38 272 TRP A CA 1
ATOM 2183 C C . TRP A 1 272 ? 0.016 -12.866 5.906 1.00 78.38 272 TRP A C 1
ATOM 2185 O O . TRP A 1 272 ? 0.580 -13.374 6.869 1.00 78.38 272 TRP A O 1
ATOM 2195 N N . GLY A 1 273 ? -1.172 -12.267 6.005 1.00 71.06 273 GLY A N 1
ATOM 2196 C CA . GLY A 1 273 ? -1.846 -12.082 7.290 1.00 71.06 273 GLY A CA 1
ATOM 2197 C C . GLY A 1 273 ? -1.379 -10.852 8.074 1.00 71.06 273 GLY A C 1
ATOM 2198 O O . GLY A 1 273 ? -1.827 -10.672 9.202 1.00 71.06 273 GLY A O 1
ATOM 2199 N N . SER A 1 274 ? -0.567 -9.975 7.482 1.00 75.31 274 SER A N 1
ATOM 2200 C CA . SER A 1 274 ? -0.200 -8.670 8.046 1.00 75.31 274 SER A CA 1
ATOM 2201 C C . SER A 1 274 ? -0.881 -7.509 7.319 1.00 75.31 274 SER A C 1
ATOM 2203 O O . SER A 1 274 ? -1.031 -7.547 6.097 1.00 75.31 274 SER A O 1
ATOM 2205 N N . SER A 1 275 ? -1.267 -6.474 8.064 1.00 73.25 275 SER A N 1
ATOM 2206 C CA . SER A 1 275 ? -1.887 -5.240 7.565 1.00 73.25 275 SER A CA 1
ATOM 2207 C C . SER A 1 275 ? -0.903 -4.268 6.935 1.00 73.25 275 SER A C 1
ATOM 2209 O O . SER A 1 275 ? -1.276 -3.507 6.047 1.00 73.25 275 SER A O 1
ATOM 2211 N N . SER A 1 276 ? 0.348 -4.294 7.383 1.00 83.81 276 SER A N 1
ATOM 2212 C CA . SER A 1 276 ? 1.418 -3.476 6.836 1.00 83.81 276 SER A CA 1
ATOM 2213 C C . SER A 1 276 ? 2.747 -4.201 6.937 1.00 83.81 276 SER A C 1
ATOM 2215 O O . SER A 1 276 ? 2.935 -5.102 7.761 1.00 83.81 276 SER A O 1
ATOM 2217 N N . THR A 1 277 ? 3.666 -3.796 6.072 1.00 88.31 277 THR A N 1
ATOM 2218 C CA . THR A 1 277 ? 5.071 -4.179 6.111 1.00 88.31 277 THR A CA 1
ATOM 2219 C C . THR A 1 277 ? 5.891 -2.913 5.933 1.00 88.31 277 THR A C 1
ATOM 2221 O O . THR A 1 277 ? 5.683 -2.177 4.971 1.00 88.31 277 THR A O 1
ATOM 2224 N N . THR A 1 278 ? 6.793 -2.636 6.866 1.00 89.19 278 THR A N 1
ATOM 2225 C CA . THR A 1 278 ? 7.732 -1.516 6.787 1.00 89.19 278 THR A CA 1
ATOM 2226 C C . THR A 1 278 ? 9.159 -2.038 6.793 1.00 89.19 278 THR A C 1
ATOM 2228 O O . THR A 1 278 ? 9.441 -3.107 7.337 1.00 89.19 278 THR A O 1
ATOM 2231 N N . VAL A 1 279 ? 10.061 -1.287 6.165 1.00 89.00 279 VAL A N 1
ATOM 2232 C CA . VAL A 1 279 ? 11.485 -1.614 6.109 1.00 89.00 279 VAL A CA 1
ATOM 2233 C C . VAL A 1 279 ? 12.273 -0.412 6.590 1.00 89.00 279 VAL A C 1
ATOM 2235 O O . VAL A 1 279 ? 12.217 0.655 5.982 1.00 89.00 279 VAL A O 1
ATOM 2238 N N . GLU A 1 280 ? 13.013 -0.598 7.672 1.00 87.81 280 GLU A N 1
ATOM 2239 C CA . GLU A 1 280 ? 13.936 0.395 8.210 1.00 87.81 280 GLU A CA 1
ATOM 2240 C C . GLU A 1 280 ? 15.377 -0.025 7.901 1.00 87.81 280 GLU A C 1
ATOM 2242 O O . GLU A 1 280 ? 15.746 -1.195 8.028 1.00 87.81 280 GLU A O 1
ATOM 2247 N N . GLU A 1 281 ? 16.186 0.923 7.429 1.00 86.31 281 GLU A N 1
ATOM 2248 C CA . GLU A 1 281 ? 17.604 0.706 7.142 1.00 86.31 281 GLU A CA 1
ATOM 2249 C C . GLU A 1 281 ? 18.454 0.999 8.370 1.00 86.31 281 GLU A C 1
ATOM 2251 O O . GLU A 1 281 ? 18.433 2.113 8.886 1.00 86.31 281 GLU A O 1
ATOM 2256 N N . HIS A 1 282 ? 19.247 0.012 8.784 1.00 80.50 282 HIS A N 1
ATOM 2257 C CA . HIS A 1 282 ? 20.284 0.168 9.795 1.00 80.50 282 HIS A CA 1
ATOM 2258 C C . HIS A 1 282 ? 21.658 -0.065 9.160 1.00 80.50 282 HIS A C 1
ATOM 2260 O O . HIS A 1 282 ? 21.783 -0.618 8.070 1.00 80.50 282 HIS A O 1
ATOM 2266 N N . ASN A 1 283 ? 22.723 0.308 9.871 1.00 76.75 283 ASN A N 1
ATOM 2267 C CA . ASN A 1 283 ? 24.092 0.263 9.342 1.00 76.75 283 ASN A CA 1
ATOM 2268 C C . ASN A 1 283 ? 24.545 -1.126 8.849 1.00 76.75 283 ASN A C 1
ATOM 2270 O O . ASN A 1 283 ? 25.456 -1.212 8.030 1.00 76.75 283 ASN A O 1
ATOM 2274 N N . THR A 1 284 ? 23.969 -2.213 9.373 1.00 78.00 284 THR A N 1
ATOM 2275 C CA . THR A 1 284 ? 24.408 -3.590 9.080 1.00 78.00 284 THR A CA 1
ATOM 2276 C C . THR A 1 284 ? 23.279 -4.549 8.696 1.00 78.00 284 THR A C 1
ATOM 2278 O O . THR A 1 284 ? 23.561 -5.698 8.354 1.00 78.00 284 THR A O 1
ATOM 2281 N N . PHE A 1 285 ? 22.018 -4.110 8.727 1.00 83.19 285 PHE A N 1
ATOM 2282 C CA . PHE A 1 285 ? 20.844 -4.933 8.422 1.00 83.19 285 PHE A CA 1
ATOM 2283 C C . PHE A 1 285 ? 19.646 -4.063 8.014 1.00 83.19 285 PHE A C 1
ATOM 2285 O O . PHE A 1 285 ? 19.604 -2.868 8.301 1.00 83.19 285 PHE A O 1
ATOM 2292 N N . TYR A 1 286 ? 18.648 -4.682 7.386 1.00 85.94 286 TYR A N 1
ATOM 2293 C CA . TYR A 1 286 ? 17.303 -4.123 7.285 1.00 85.94 286 TYR A CA 1
ATOM 2294 C C . TYR A 1 286 ? 16.411 -4.700 8.371 1.00 85.94 286 TYR A C 1
ATOM 2296 O O . TYR A 1 286 ? 16.424 -5.910 8.596 1.00 85.94 286 TYR A O 1
ATOM 2304 N N . ARG A 1 287 ? 15.607 -3.852 9.013 1.00 90.62 287 ARG A N 1
ATOM 2305 C CA . ARG A 1 287 ? 14.545 -4.282 9.921 1.00 90.62 287 ARG A CA 1
ATOM 2306 C C . ARG A 1 287 ? 13.224 -4.294 9.174 1.00 90.62 287 ARG A C 1
ATOM 2308 O O . ARG A 1 287 ? 12.675 -3.246 8.845 1.00 90.62 287 ARG A O 1
ATOM 2315 N N . VAL A 1 288 ? 12.713 -5.490 8.913 1.00 91.19 288 VAL A N 1
ATOM 2316 C CA . VAL A 1 288 ? 11.393 -5.698 8.315 1.00 91.19 288 VAL A CA 1
ATOM 2317 C C . VAL A 1 288 ? 10.380 -5.821 9.440 1.00 91.19 288 VAL A C 1
ATOM 2319 O O . VAL A 1 288 ? 10.464 -6.765 10.220 1.00 91.19 288 VAL A O 1
ATOM 2322 N N . THR A 1 289 ? 9.430 -4.894 9.535 1.00 93.06 289 THR A N 1
ATOM 2323 C CA . THR A 1 289 ? 8.366 -4.931 10.544 1.00 93.06 289 THR A CA 1
ATOM 2324 C C . THR A 1 289 ? 7.024 -5.208 9.894 1.00 93.06 289 THR A C 1
ATOM 2326 O O . THR A 1 289 ? 6.597 -4.474 9.009 1.00 93.06 289 THR A O 1
ATOM 2329 N N . ILE A 1 290 ? 6.338 -6.247 10.360 1.00 92.44 290 ILE A N 1
ATOM 2330 C CA . ILE A 1 290 ? 4.982 -6.594 9.947 1.00 92.44 290 ILE A CA 1
ATOM 2331 C C . ILE A 1 290 ? 4.004 -6.366 11.097 1.00 92.44 290 ILE A C 1
ATOM 2333 O O . ILE A 1 290 ? 4.297 -6.673 12.255 1.00 92.44 290 ILE A O 1
ATOM 2337 N N . THR A 1 291 ? 2.833 -5.821 10.779 1.00 88.31 291 THR A N 1
ATOM 2338 C CA . THR A 1 291 ? 1.798 -5.494 11.773 1.00 88.31 291 THR A CA 1
ATOM 2339 C C . THR A 1 291 ? 0.542 -6.309 11.527 1.00 88.31 291 THR A C 1
ATOM 2341 O O . THR A 1 291 ? 0.188 -6.583 10.384 1.00 88.31 291 THR A O 1
ATOM 2344 N N . SER A 1 292 ? -0.161 -6.688 12.589 1.00 77.50 292 SER A N 1
ATOM 2345 C CA . SER A 1 292 ? -1.420 -7.419 12.494 1.00 77.50 292 SER A CA 1
ATOM 2346 C C . SER A 1 292 ? -2.538 -6.645 11.809 1.00 77.50 292 SER A C 1
ATOM 2348 O O . SER A 1 292 ? -2.633 -5.423 11.944 1.00 77.50 292 SER A O 1
ATOM 2350 N N . TYR A 1 293 ? -3.475 -7.355 11.184 1.00 73.69 293 TYR A N 1
ATOM 2351 C CA . TYR A 1 293 ? -4.811 -6.806 10.958 1.00 73.69 293 TYR A CA 1
ATOM 2352 C C . TYR A 1 293 ? -5.611 -6.770 12.261 1.00 73.69 293 TYR A C 1
ATOM 2354 O O . TYR A 1 293 ? -5.358 -7.530 13.189 1.00 73.69 293 TYR A O 1
ATOM 2362 N N . SER A 1 294 ? -6.665 -5.960 12.307 1.00 73.94 294 SER A N 1
ATOM 2363 C CA . SER A 1 294 ? -7.592 -5.944 13.446 1.00 73.94 294 SER A CA 1
ATOM 2364 C C . SER A 1 294 ? -8.271 -7.301 13.694 1.00 73.94 294 SER A C 1
ATOM 2366 O O . SER A 1 294 ? -8.537 -7.652 14.840 1.00 73.94 294 SER A O 1
ATOM 2368 N N . TRP A 1 295 ? -8.522 -8.093 12.643 1.00 63.41 295 TRP A N 1
ATOM 2369 C CA . TRP A 1 295 ? -9.200 -9.393 12.749 1.00 63.41 295 TRP A CA 1
ATOM 2370 C C . TRP A 1 295 ? -8.302 -10.528 13.265 1.00 63.41 295 TRP A C 1
ATOM 2372 O O . TRP A 1 295 ? -8.826 -11.529 13.749 1.00 63.41 295 TRP A O 1
ATOM 2382 N N . ASN A 1 296 ? -6.975 -10.384 13.187 1.00 71.94 296 ASN A N 1
ATOM 2383 C CA . ASN A 1 296 ? -6.013 -11.358 13.716 1.00 71.94 296 ASN A CA 1
ATOM 2384 C C . ASN A 1 296 ? -5.005 -10.760 14.702 1.00 71.94 296 ASN A C 1
ATOM 2386 O O . ASN A 1 296 ? -4.054 -11.441 15.068 1.00 71.94 296 ASN A O 1
ATOM 2390 N N . GLY A 1 297 ? -5.201 -9.514 15.136 1.00 70.31 297 GLY A N 1
ATOM 2391 C CA . GLY A 1 297 ? -4.279 -8.808 16.024 1.00 70.31 297 GLY A CA 1
ATOM 2392 C C . GLY A 1 297 ? -4.270 -9.321 17.449 1.00 70.31 297 GLY A C 1
ATOM 2393 O O . GLY A 1 297 ? -3.294 -9.114 18.168 1.00 70.31 297 GLY A O 1
ATOM 2394 N N . THR A 1 298 ? -5.317 -10.048 17.845 1.00 78.75 298 THR A N 1
ATOM 2395 C CA . THR A 1 298 ? -5.375 -10.639 19.175 1.00 78.75 298 THR A CA 1
ATOM 2396 C C . THR A 1 298 ? -4.634 -11.971 19.231 1.00 78.75 298 THR A C 1
ATOM 2398 O O . THR A 1 298 ? -5.047 -12.939 18.596 1.00 78.75 298 THR A O 1
ATOM 2401 N N . VAL A 1 299 ? -3.591 -12.040 20.059 1.00 78.88 299 VAL A N 1
ATOM 2402 C CA . VAL A 1 299 ? -2.890 -13.280 20.415 1.00 78.88 299 VAL A CA 1
ATOM 2403 C C . VAL A 1 299 ? -3.054 -13.492 21.913 1.00 78.88 299 VAL A C 1
ATOM 2405 O O . VAL A 1 299 ? -2.568 -12.706 22.729 1.00 78.88 299 VAL A O 1
ATOM 2408 N N . ALA A 1 300 ? -3.782 -14.540 22.292 1.00 71.88 300 ALA A N 1
ATOM 2409 C CA . ALA A 1 300 ? -3.951 -14.888 23.697 1.00 71.88 300 ALA A CA 1
ATOM 2410 C C . ALA A 1 300 ? -2.625 -15.372 24.307 1.00 71.88 300 ALA A C 1
ATOM 2412 O O . ALA A 1 300 ? -1.745 -15.868 23.602 1.00 71.88 300 ALA A O 1
ATOM 2413 N N . ASN A 1 301 ? -2.493 -15.251 25.625 1.00 83.69 301 ASN A N 1
ATOM 2414 C CA . ASN A 1 301 ? -1.376 -15.846 26.349 1.00 83.69 301 ASN A CA 1
ATOM 2415 C C . ASN A 1 301 ? -1.382 -17.378 26.184 1.00 83.69 301 ASN A C 1
ATOM 2417 O O . ASN A 1 301 ? -2.405 -18.022 26.425 1.00 83.69 301 ASN A O 1
ATOM 2421 N N . GLY A 1 302 ? -0.249 -17.948 25.789 1.00 76.75 302 GLY A N 1
ATOM 2422 C CA . GLY A 1 302 ? -0.063 -19.362 25.461 1.00 76.75 302 GLY A CA 1
ATOM 2423 C C . GLY A 1 302 ? -0.546 -19.777 24.066 1.00 76.75 302 GLY A C 1
ATOM 2424 O O . GLY A 1 302 ? -0.587 -20.973 23.786 1.00 76.75 302 GLY A O 1
ATOM 2425 N N . ALA A 1 303 ? -0.961 -18.835 23.210 1.00 74.00 303 ALA A N 1
ATOM 2426 C CA . ALA A 1 303 ? -1.357 -19.130 21.834 1.00 74.00 303 ALA A CA 1
ATOM 2427 C C . ALA A 1 303 ? -0.173 -19.021 20.860 1.00 74.00 303 ALA A C 1
ATOM 2429 O O . ALA A 1 303 ? 0.701 -18.165 21.013 1.00 74.00 303 ALA A O 1
ATOM 2430 N N . GLU A 1 304 ? -0.191 -19.857 19.819 1.00 88.50 304 GLU A N 1
ATOM 2431 C CA . GLU A 1 304 ? 0.762 -19.794 18.709 1.00 88.50 304 GLU A CA 1
ATOM 2432 C C . GLU A 1 304 ? 0.264 -18.824 17.628 1.00 88.50 304 GLU A C 1
ATOM 2434 O O . GLU A 1 304 ? -0.846 -18.962 17.108 1.00 88.50 304 GLU A O 1
ATOM 2439 N N . LEU A 1 305 ? 1.114 -17.870 17.255 1.00 85.62 305 LEU A N 1
ATOM 2440 C CA . LEU A 1 305 ? 0.979 -17.046 16.061 1.00 85.62 305 LEU A CA 1
ATOM 2441 C C . LEU A 1 305 ? 1.892 -17.614 14.971 1.00 85.62 305 LEU A C 1
ATOM 2443 O O . LEU A 1 305 ? 3.102 -17.695 15.159 1.00 85.62 305 LEU A O 1
ATOM 2447 N N . THR A 1 306 ? 1.323 -17.971 13.821 1.00 85.94 306 THR A N 1
ATOM 2448 C CA . THR A 1 306 ? 2.091 -18.357 12.627 1.00 85.94 306 THR A CA 1
ATOM 2449 C C . THR A 1 306 ? 1.987 -17.259 11.577 1.00 85.94 306 THR A C 1
ATOM 2451 O O . THR A 1 306 ? 0.882 -16.794 11.298 1.00 85.94 306 THR A O 1
ATOM 2454 N N . GLN A 1 307 ? 3.115 -16.850 10.998 1.00 88.12 307 GLN A N 1
ATOM 2455 C CA . GLN A 1 307 ? 3.194 -15.870 9.914 1.00 88.12 307 GLN A CA 1
ATOM 2456 C C . GLN A 1 307 ? 4.063 -16.392 8.773 1.00 88.12 307 GLN A C 1
ATOM 2458 O O . GLN A 1 307 ? 5.033 -17.119 8.997 1.00 88.12 307 GLN A O 1
ATOM 2463 N N . SER A 1 308 ? 3.713 -16.004 7.547 1.00 87.88 308 SER A N 1
ATOM 2464 C CA . SER A 1 308 ? 4.474 -16.353 6.349 1.00 87.88 308 SER A CA 1
ATOM 2465 C C . SER A 1 308 ? 4.939 -15.097 5.630 1.00 87.88 308 SER A C 1
ATOM 2467 O O . SER A 1 308 ? 4.128 -14.217 5.342 1.00 87.88 308 SER A O 1
ATOM 2469 N N . LEU A 1 309 ? 6.237 -15.025 5.340 1.00 91.38 309 LEU A N 1
ATOM 2470 C CA . LEU A 1 309 ? 6.863 -13.890 4.667 1.00 91.38 309 LEU A CA 1
ATOM 2471 C C . LEU A 1 309 ? 7.664 -14.374 3.462 1.00 91.38 309 LEU A C 1
ATOM 2473 O O . LEU A 1 309 ? 8.457 -15.300 3.589 1.00 91.38 309 LEU A O 1
ATOM 2477 N N . ASN A 1 310 ? 7.498 -13.722 2.320 1.00 90.62 310 ASN A N 1
ATOM 2478 C CA . ASN A 1 310 ? 8.372 -13.857 1.168 1.00 90.62 310 ASN A CA 1
ATOM 2479 C C . ASN A 1 310 ? 9.343 -12.682 1.161 1.00 90.62 310 ASN A C 1
ATOM 2481 O O . ASN A 1 310 ? 8.916 -11.528 1.154 1.00 90.62 310 ASN A O 1
ATOM 2485 N N . LEU A 1 311 ? 10.635 -12.985 1.138 1.00 89.50 311 LEU A N 1
ATOM 2486 C CA . LEU A 1 311 ? 11.710 -12.008 1.034 1.00 89.50 311 LEU A CA 1
ATOM 2487 C C . LEU A 1 311 ? 12.474 -12.243 -0.265 1.00 89.50 311 LEU A C 1
ATOM 2489 O O . LEU A 1 311 ? 12.692 -13.390 -0.663 1.00 89.50 311 LEU A O 1
ATOM 2493 N N . ARG A 1 312 ? 12.913 -11.162 -0.910 1.00 90.50 312 ARG A N 1
ATOM 2494 C CA . ARG A 1 312 ? 13.820 -11.224 -2.060 1.00 90.50 312 ARG A CA 1
ATOM 2495 C C . ARG A 1 312 ? 15.071 -10.421 -1.788 1.00 90.50 312 ARG A C 1
ATOM 2497 O O . ARG A 1 312 ? 15.021 -9.397 -1.118 1.00 90.50 312 ARG A O 1
ATOM 2504 N N . PHE A 1 313 ? 16.183 -10.883 -2.327 1.00 87.81 313 PHE A N 1
ATOM 2505 C CA . PHE A 1 313 ? 17.504 -10.321 -2.126 1.00 87.81 313 PHE A CA 1
ATOM 2506 C C . PHE A 1 313 ? 18.169 -10.129 -3.483 1.00 87.81 313 PHE A C 1
ATOM 2508 O O . PHE A 1 313 ? 18.095 -11.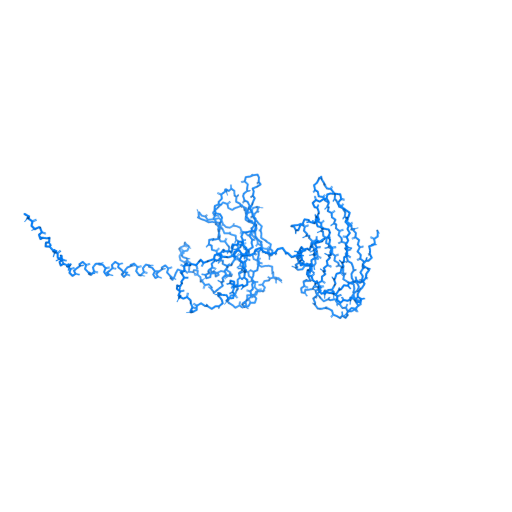007 -4.338 1.00 87.81 313 PHE A O 1
ATOM 2515 N N . THR A 1 314 ? 18.824 -8.988 -3.670 1.00 86.56 314 THR A N 1
ATOM 2516 C CA . THR A 1 314 ? 19.548 -8.612 -4.897 1.00 86.56 314 THR A CA 1
ATOM 2517 C C . THR A 1 314 ? 20.872 -9.355 -5.065 1.00 86.56 314 THR A C 1
ATOM 2519 O O . THR A 1 314 ? 21.485 -9.292 -6.127 1.00 86.56 314 THR A O 1
ATOM 2522 N N . ASP A 1 315 ? 21.323 -10.052 -4.021 1.00 81.56 315 ASP A N 1
ATOM 2523 C CA . ASP A 1 315 ? 22.492 -10.923 -4.048 1.00 81.56 315 ASP A CA 1
ATOM 2524 C C . ASP A 1 315 ? 22.033 -12.393 -4.125 1.00 81.56 315 ASP A C 1
ATOM 2526 O O . ASP A 1 315 ? 21.474 -12.897 -3.144 1.00 81.56 315 ASP A O 1
ATOM 2530 N N . PRO A 1 316 ? 22.231 -13.087 -5.264 1.00 73.81 316 PRO A N 1
ATOM 2531 C CA . PRO A 1 316 ? 21.850 -14.489 -5.417 1.00 73.81 316 PRO A CA 1
ATOM 2532 C C . PRO A 1 316 ? 22.682 -15.447 -4.545 1.00 73.81 316 PRO A C 1
ATOM 2534 O O . PRO A 1 316 ? 22.234 -16.566 -4.299 1.00 73.81 316 PRO A O 1
ATOM 2537 N N . ASP A 1 317 ? 23.849 -15.014 -4.050 1.00 74.44 317 ASP A N 1
ATOM 2538 C CA . ASP A 1 317 ? 24.742 -15.796 -3.184 1.00 74.44 317 ASP A CA 1
ATOM 2539 C C . ASP A 1 317 ? 24.559 -15.455 -1.689 1.00 74.44 317 ASP A C 1
ATOM 2541 O O . ASP A 1 317 ? 25.372 -15.845 -0.841 1.00 74.44 317 ASP A O 1
ATOM 2545 N N . VAL A 1 318 ? 23.490 -14.726 -1.332 1.00 77.56 318 VAL A N 1
ATOM 2546 C CA . VAL A 1 318 ? 23.238 -14.317 0.054 1.00 77.56 318 VAL A CA 1
ATOM 2547 C C . VAL A 1 318 ? 23.138 -15.531 0.983 1.00 77.56 318 VAL A C 1
ATOM 2549 O O . VAL A 1 318 ? 22.305 -16.424 0.825 1.00 77.56 318 VAL A O 1
ATOM 2552 N N . ASN A 1 319 ? 23.952 -15.538 2.039 1.00 72.50 319 ASN A N 1
ATOM 2553 C CA . ASN A 1 319 ? 23.766 -16.471 3.146 1.00 72.50 319 ASN A CA 1
ATOM 2554 C C . ASN A 1 319 ? 22.643 -15.952 4.054 1.00 72.50 319 ASN A C 1
ATOM 2556 O O . ASN A 1 319 ? 22.895 -15.239 5.030 1.00 72.50 319 ASN A O 1
ATOM 2560 N N . PHE A 1 320 ? 21.396 -16.256 3.691 1.00 78.75 320 PHE A N 1
ATOM 2561 C CA . PHE A 1 320 ? 20.230 -15.742 4.398 1.00 78.75 320 PHE A CA 1
ATOM 2562 C C . PHE A 1 320 ? 20.154 -16.255 5.848 1.00 78.75 320 PHE A C 1
ATOM 2564 O O . PHE A 1 320 ? 20.070 -17.460 6.124 1.00 78.75 320 PHE A O 1
ATOM 2571 N N . ASN A 1 321 ? 20.123 -15.309 6.788 1.00 76.50 321 ASN A N 1
ATOM 2572 C CA . ASN A 1 321 ? 19.894 -15.555 8.203 1.00 76.50 321 ASN A CA 1
ATOM 2573 C C . ASN A 1 321 ? 19.055 -14.425 8.815 1.00 76.50 321 ASN A C 1
ATOM 2575 O O . ASN A 1 321 ? 19.107 -13.292 8.342 1.00 76.50 321 ASN A O 1
ATOM 2579 N N . ILE A 1 322 ? 18.317 -14.736 9.881 1.00 80.50 322 ILE A N 1
ATOM 2580 C CA . ILE A 1 322 ? 17.598 -13.746 10.690 1.00 80.50 322 ILE A CA 1
ATOM 2581 C C . ILE A 1 322 ? 18.429 -13.490 11.945 1.00 80.50 322 ILE A C 1
ATOM 2583 O O . ILE A 1 322 ? 18.707 -14.422 12.701 1.00 80.50 322 ILE A O 1
ATOM 2587 N N . TYR A 1 323 ? 18.849 -12.243 12.161 1.00 75.25 323 TYR A N 1
ATOM 2588 C CA . TYR A 1 323 ? 19.751 -11.895 13.265 1.00 75.25 323 TYR A CA 1
ATOM 2589 C C . TYR A 1 323 ? 19.008 -11.688 14.582 1.00 75.25 323 TYR A C 1
ATOM 2591 O O . TYR A 1 323 ? 19.462 -12.135 15.634 1.00 75.25 323 TYR A O 1
ATOM 2599 N N . ASN A 1 324 ? 17.856 -11.021 14.521 1.00 80.12 324 ASN A N 1
ATOM 2600 C CA . ASN A 1 324 ? 16.990 -10.767 15.663 1.00 80.12 324 ASN A CA 1
ATOM 2601 C C . ASN A 1 324 ? 15.527 -10.888 15.244 1.00 80.12 324 ASN A C 1
ATOM 2603 O O . ASN A 1 324 ? 15.172 -10.596 14.101 1.00 80.12 324 ASN A O 1
ATOM 2607 N N . ILE A 1 325 ? 14.692 -11.275 16.208 1.00 84.00 325 ILE A N 1
ATOM 2608 C CA . ILE A 1 325 ? 13.237 -11.254 16.091 1.00 84.00 325 ILE A CA 1
ATOM 2609 C C . ILE A 1 325 ? 12.691 -10.474 17.281 1.00 84.00 325 ILE A C 1
ATOM 2611 O O . ILE A 1 325 ? 13.032 -10.770 18.430 1.00 84.00 325 ILE A O 1
ATOM 2615 N N . LEU A 1 326 ? 11.873 -9.464 17.003 1.00 88.00 326 LEU A N 1
ATOM 2616 C CA . LEU A 1 326 ? 11.143 -8.714 18.015 1.00 88.00 326 LEU A CA 1
ATOM 2617 C C . LEU A 1 326 ? 9.657 -9.029 17.887 1.00 88.00 326 LEU A C 1
ATOM 2619 O O . LEU A 1 326 ? 9.121 -9.047 16.783 1.00 88.00 326 LEU A O 1
ATOM 2623 N N . PHE A 1 327 ? 8.995 -9.223 19.021 1.00 88.88 327 PHE A N 1
ATOM 2624 C CA . PHE A 1 327 ? 7.551 -9.374 19.125 1.00 88.88 327 PHE A CA 1
ATOM 2625 C C . PHE A 1 327 ? 7.006 -8.260 20.016 1.00 88.88 327 PHE A C 1
ATOM 2627 O O . PHE A 1 327 ? 7.410 -8.122 21.170 1.00 88.88 327 PHE A O 1
ATOM 2634 N N . ASN A 1 328 ? 6.154 -7.399 19.458 1.00 85.50 328 ASN A N 1
ATOM 2635 C CA . ASN A 1 328 ? 5.642 -6.194 20.117 1.00 85.50 328 ASN A CA 1
ATOM 2636 C C . ASN A 1 328 ? 6.749 -5.294 20.695 1.00 85.50 328 ASN A C 1
ATOM 2638 O O . ASN A 1 328 ? 6.627 -4.756 21.794 1.00 85.50 328 ASN A O 1
ATOM 2642 N N . GLY A 1 329 ? 7.851 -5.153 19.950 1.00 79.75 329 GLY A N 1
ATOM 2643 C CA . GLY A 1 329 ? 9.014 -4.352 20.346 1.00 79.75 329 GLY A CA 1
ATOM 2644 C C . GLY A 1 329 ? 9.926 -5.011 21.386 1.00 79.75 329 GLY A C 1
ATOM 2645 O O . GLY A 1 329 ? 10.950 -4.431 21.739 1.00 79.75 329 GLY A O 1
ATOM 2646 N N . LYS A 1 330 ? 9.600 -6.222 21.853 1.00 80.56 330 LYS A N 1
ATOM 2647 C CA . LYS A 1 330 ? 10.435 -6.990 22.781 1.00 80.56 330 LYS A CA 1
ATOM 2648 C C . LYS A 1 330 ? 11.256 -8.032 22.043 1.00 80.56 330 LYS A C 1
ATOM 2650 O O . LYS A 1 330 ? 10.733 -8.749 21.194 1.00 80.56 330 LYS A O 1
ATOM 2655 N N . LYS A 1 331 ? 12.537 -8.151 22.376 1.00 82.75 331 LYS A N 1
ATOM 2656 C CA . LYS A 1 331 ? 13.450 -9.101 21.735 1.00 82.75 331 LYS A CA 1
ATOM 2657 C C . LYS A 1 331 ? 13.174 -10.522 22.213 1.00 82.75 331 LYS A C 1
ATOM 2659 O O . LYS A 1 331 ? 13.237 -10.785 23.410 1.00 82.75 331 LYS A O 1
ATOM 2664 N N . ILE A 1 332 ? 12.934 -11.449 21.292 1.00 82.50 332 ILE A N 1
ATOM 2665 C CA . ILE A 1 332 ? 12.882 -12.877 21.615 1.00 82.50 332 ILE A CA 1
ATOM 2666 C C . ILE A 1 332 ? 14.315 -13.392 21.735 1.00 82.50 332 ILE A C 1
ATOM 2668 O O . ILE A 1 332 ? 15.133 -13.236 20.822 1.00 82.50 332 ILE A O 1
ATOM 2672 N N . ILE A 1 333 ? 14.636 -13.964 22.893 1.00 68.62 333 ILE A N 1
ATOM 2673 C CA . ILE A 1 333 ? 15.956 -14.532 23.154 1.00 68.62 333 ILE A CA 1
ATOM 2674 C C . ILE A 1 333 ? 16.061 -15.850 22.373 1.00 68.62 333 ILE A C 1
ATOM 2676 O O . ILE A 1 333 ? 15.224 -16.729 22.539 1.00 68.62 333 ILE A O 1
ATOM 2680 N N . GLU A 1 334 ? 17.093 -15.971 21.533 1.00 64.81 334 GLU A N 1
ATOM 2681 C CA . GLU A 1 334 ? 17.455 -17.203 20.806 1.00 64.81 334 GLU A CA 1
ATOM 2682 C C . GLU A 1 334 ? 16.396 -17.722 19.807 1.00 64.81 334 GLU A C 1
ATOM 2684 O O . GLU A 1 334 ? 15.851 -18.819 19.965 1.00 64.81 334 GLU A O 1
ATOM 2689 N N . PRO A 1 335 ? 16.127 -16.984 18.709 1.00 64.31 335 PRO A N 1
ATOM 2690 C CA . PRO A 1 335 ? 15.278 -17.498 17.639 1.00 64.31 335 PRO A CA 1
ATOM 2691 C C . PRO A 1 335 ? 15.880 -18.784 17.058 1.00 64.31 335 PRO A C 1
ATOM 2693 O O . PRO A 1 335 ? 16.997 -18.791 16.536 1.00 64.31 335 PRO A O 1
ATOM 2696 N N . THR A 1 336 ? 15.134 -19.887 17.125 1.00 73.31 336 THR A N 1
ATOM 2697 C CA . THR A 1 336 ? 15.637 -21.190 16.680 1.00 73.31 336 THR A CA 1
ATOM 2698 C C . THR A 1 336 ? 15.289 -21.427 15.212 1.00 73.31 336 THR A C 1
ATOM 2700 O O . THR A 1 336 ? 14.117 -21.572 14.853 1.00 73.31 336 THR A O 1
ATOM 2703 N N . LYS A 1 337 ? 16.314 -21.494 14.352 1.00 70.31 337 LYS A N 1
ATOM 2704 C CA . LYS A 1 337 ? 16.160 -21.943 12.961 1.00 70.31 337 LYS A CA 1
ATOM 2705 C C . LYS A 1 337 ? 15.925 -23.453 12.950 1.00 70.31 337 LYS A C 1
ATOM 2707 O O . LYS A 1 337 ? 16.768 -24.220 13.412 1.00 70.31 337 LYS A O 1
ATOM 2712 N N . THR A 1 338 ? 14.795 -23.878 12.405 1.00 70.62 338 THR A N 1
ATOM 2713 C CA . THR A 1 338 ? 14.481 -25.292 12.158 1.00 70.62 338 THR A CA 1
ATOM 2714 C C . THR A 1 338 ? 14.823 -25.644 10.708 1.00 70.62 338 THR A C 1
ATOM 2716 O O . THR A 1 338 ? 14.733 -24.783 9.830 1.00 70.62 338 THR A O 1
ATOM 2719 N N . THR A 1 339 ? 15.332 -26.861 10.485 1.00 60.97 339 THR A N 1
ATOM 2720 C CA . THR A 1 339 ? 15.829 -27.335 9.177 1.00 60.97 339 THR A CA 1
ATOM 2721 C C . THR A 1 339 ? 14.769 -28.085 8.398 1.00 60.97 339 THR A C 1
ATOM 2723 O O . THR A 1 339 ? 13.963 -28.796 9.045 1.00 60.97 339 THR A O 1
#

Secondary structure (DSSP, 8-state):
----------PPPPHHHHHHHHHHHHHHHHHHHHHHT-----SSS--PPB-S-EEEEEEEEEEEETTEEEEEEEEEEE--SS-BSS-EEEEEE-S-B-TTT-EETTEEEEEEEEETTEEEEEEEE-TTS--B-TT-EEEEEEEEEESS-------EEEETTEEPSEEEEPPTT--HHHHHHTTS--SS--------------------------PPEES-EEEEEEEEEEE-SS-EEEEEEEEEE--SS-BSS-EEEEEE-TTEEEEEEEEETEEEEEEEE-SS-EEEEEEE-TTT--B-TTPEEEEEEEEEES-TT-------EEETTEEESS-EE--